Protein AF-A0AA39PTC1-F1 (afdb_monomer_lite)

Organism: NCBI:txid153913

Secondary structure (DSSP, 8-state):
-------------------------SHHHHHHHHHHHHHHHHHHSTTS-TT--HHHHHHHHHHHHHHTT----HHHHHHHHH-PPPPHHHHHHHHHHHHHHHHHHHHHHHHHHHHHHHHHHHHHHHHHHHHHHHHHHHHHHHHHHHHHHHHHHHTSGGGGS-HHHHHHHHHHHHHH-SSSHHHHHHHHHH-HHHHHHHHH-HHHH---------

Sequence (214 aa):
MKENGKESAHKATLDVTVATAHQTTPIKRFLNHCYLLPVQYLFISAMACPACNPDQNLDYYMGVAQTFDYLLPTSLETFILFNTPPSHDDCTLIKESLLSLTPKFVQLRNIIAEQDEAIAALSLVLDHYKDSHEEMLYEQSRVDDLIGCHRRALSSPIHRVPVDIMQEIFLLVSFNAVDITDFAWIATHTCTEWRDIAKQMPILWSKIHINMDI

pLDDT: mean 71.26, std 24.06, range [27.56, 98.62]

Radius of gyration: 46.53 Å; chains: 1; bounding box: 102×67×104 Å

Foldseek 3Di:
DDDDDDDDDDDDDDDDDDDDDDDDDPPVVVVCCVVVVVPVVVVPVPPDDPPDPVVVVVVVVVVVCVVVVPPDPPLCVCCVPVVPDRDPVRVVVVVVVVVVVVVVVVVVVVVVVVVVVVVVVVVVVVVVVVVVVVVVVVVVVVVVVVVVVVVVVCVDCVVVDDLVNLLVVLVVCCVPPPDNLCSLVVQCPPDPSSVVSSVVDVVSVPDDDDPPPD

Structure (mmCIF, N/CA/C/O backbone):
data_AF-A0AA39PTC1-F1
#
_entry.id   AF-A0AA39PTC1-F1
#
loop_
_atom_site.group_PDB
_atom_site.id
_atom_site.type_symbol
_atom_site.label_atom_id
_atom_site.label_alt_id
_atom_site.label_comp_id
_atom_site.label_asym_id
_atom_site.label_entity_id
_atom_site.label_seq_id
_atom_site.pdbx_PDB_ins_code
_atom_site.Cartn_x
_atom_site.Cartn_y
_atom_site.Cartn_z
_atom_site.occupancy
_atom_site.B_iso_or_equiv
_atom_site.auth_seq_id
_atom_site.auth_comp_id
_atom_site.auth_asym_id
_atom_site.auth_atom_id
_atom_site.pdbx_PDB_model_num
ATOM 1 N N . MET A 1 1 ? 29.344 -30.905 27.087 1.00 39.19 1 MET A N 1
ATOM 2 C CA . MET A 1 1 ? 29.933 -30.087 28.174 1.00 39.19 1 MET A CA 1
ATOM 3 C C . MET A 1 1 ? 28.827 -29.143 28.619 1.00 39.19 1 MET A C 1
ATOM 5 O O . MET A 1 1 ? 28.302 -28.455 27.761 1.00 39.19 1 MET A O 1
ATOM 9 N N . LYS A 1 2 ? 28.201 -29.355 29.787 1.00 35.69 2 LYS A N 1
ATOM 10 C CA . LYS A 1 2 ? 28.651 -28.885 31.122 1.00 35.69 2 LYS A CA 1
ATOM 11 C C . LYS A 1 2 ? 28.966 -27.382 31.098 1.00 35.69 2 LYS A C 1
ATOM 13 O O . LYS A 1 2 ? 29.736 -26.980 30.242 1.00 35.69 2 LYS A O 1
ATOM 18 N N . GLU A 1 3 ? 28.516 -26.516 31.994 1.00 34.31 3 GLU A N 1
ATOM 19 C CA . GLU A 1 3 ? 27.707 -26.587 33.215 1.00 34.31 3 GLU A CA 1
ATOM 20 C C . GLU A 1 3 ? 27.501 -25.120 33.660 1.00 34.31 3 GLU A C 1
ATOM 22 O O . GLU A 1 3 ? 28.432 -24.330 33.559 1.00 34.31 3 GLU A O 1
ATOM 27 N N . ASN A 1 4 ? 26.308 -24.808 34.170 1.00 32.00 4 ASN A N 1
ATOM 28 C CA . ASN A 1 4 ? 26.027 -24.114 35.438 1.00 32.00 4 ASN A CA 1
ATOM 29 C C . ASN A 1 4 ? 26.686 -22.771 35.835 1.00 32.00 4 ASN A C 1
ATOM 31 O O . ASN A 1 4 ? 27.899 -22.625 35.925 1.00 32.00 4 ASN A O 1
ATOM 35 N N . GLY A 1 5 ? 25.822 -21.885 36.346 1.00 31.59 5 GLY A N 1
ATOM 36 C CA . GLY A 1 5 ? 26.123 -20.803 37.296 1.00 31.59 5 GLY A CA 1
ATOM 37 C C . GLY A 1 5 ? 24.901 -19.884 37.430 1.00 31.59 5 GLY A C 1
ATOM 38 O O . GLY A 1 5 ? 24.618 -19.157 36.492 1.00 31.59 5 GLY A O 1
ATOM 39 N N . LYS A 1 6 ? 24.023 -20.093 38.430 1.00 36.84 6 LYS A N 1
ATOM 40 C CA . LYS A 1 6 ? 23.987 -19.379 39.738 1.00 36.84 6 LYS A CA 1
ATOM 41 C C . LYS A 1 6 ? 23.489 -17.925 39.576 1.00 36.84 6 LYS A C 1
ATOM 43 O O . LYS A 1 6 ? 23.973 -17.234 38.703 1.00 36.84 6 LYS A O 1
ATOM 48 N N . GLU A 1 7 ? 22.572 -17.345 40.351 1.00 32.09 7 GLU A N 1
ATOM 49 C CA . GLU A 1 7 ? 22.055 -17.580 41.706 1.00 32.09 7 GLU A CA 1
ATOM 50 C C . GLU A 1 7 ? 21.085 -16.411 42.035 1.00 32.09 7 GLU A C 1
ATOM 52 O O . GLU A 1 7 ? 21.075 -15.410 41.323 1.00 32.09 7 GLU A O 1
ATOM 57 N N . SER A 1 8 ? 20.338 -16.525 43.142 1.00 35.53 8 SER A N 1
ATOM 58 C CA . SER A 1 8 ? 19.524 -15.489 43.820 1.00 35.53 8 SER A CA 1
ATOM 59 C C . SER A 1 8 ? 18.028 -15.459 43.446 1.00 35.53 8 SER A C 1
ATOM 61 O O . SER A 1 8 ? 17.638 -14.987 42.388 1.00 35.53 8 SER A O 1
ATOM 63 N N . ALA A 1 9 ? 17.128 -16.130 44.174 1.00 34.09 9 ALA A N 1
ATOM 64 C CA . ALA A 1 9 ? 16.666 -15.876 45.549 1.00 34.09 9 ALA A CA 1
ATOM 65 C C . ALA A 1 9 ? 15.855 -14.574 45.706 1.00 34.09 9 ALA A C 1
ATOM 67 O O . ALA A 1 9 ? 16.406 -13.525 45.995 1.00 34.09 9 ALA A O 1
ATOM 68 N N . HIS A 1 10 ? 14.524 -14.680 45.628 1.00 33.91 10 HIS A N 1
ATOM 69 C CA . HIS A 1 10 ? 13.627 -14.002 46.569 1.00 33.91 10 HIS A CA 1
ATOM 70 C C . HIS A 1 10 ? 12.287 -14.741 46.643 1.00 33.91 10 HIS A C 1
ATOM 72 O O . HIS A 1 10 ? 11.424 -14.650 45.776 1.00 33.91 10 HIS A O 1
ATOM 78 N N . LYS A 1 11 ? 12.153 -15.523 47.713 1.00 34.41 11 LYS A N 1
ATOM 79 C CA . LYS A 1 11 ? 10.930 -16.185 48.155 1.00 34.41 11 LYS A CA 1
ATOM 80 C C . LYS A 1 11 ? 10.209 -15.204 49.080 1.00 34.41 11 LYS A C 1
ATOM 82 O O . LYS A 1 11 ? 10.655 -14.998 50.204 1.00 34.41 11 LYS A O 1
ATOM 87 N N . ALA A 1 12 ? 9.144 -14.572 48.599 1.00 34.00 12 ALA A N 1
ATOM 88 C CA . ALA A 1 12 ? 8.248 -13.784 49.437 1.00 34.00 12 ALA A CA 1
ATOM 89 C C . ALA A 1 12 ? 7.168 -14.715 50.003 1.00 34.00 12 ALA A C 1
ATOM 91 O O . ALA A 1 12 ? 6.184 -15.037 49.342 1.00 34.00 12 ALA A O 1
ATOM 92 N N 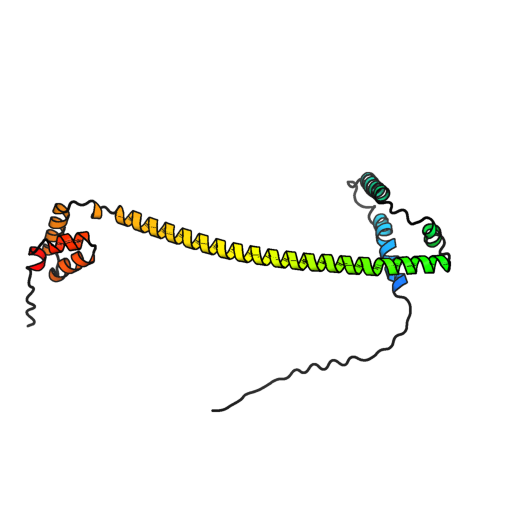. THR A 1 13 ? 7.408 -15.192 51.221 1.00 31.72 13 THR A N 1
ATOM 93 C CA . THR A 1 13 ? 6.386 -15.762 52.099 1.00 31.72 13 THR A CA 1
ATOM 94 C C . THR A 1 13 ? 5.606 -14.589 52.687 1.00 31.72 13 THR A C 1
ATOM 96 O O . THR A 1 13 ? 6.191 -13.768 53.389 1.00 31.72 13 THR A O 1
ATOM 99 N N . LEU A 1 14 ? 4.316 -14.480 52.377 1.00 30.52 14 LEU A N 1
ATOM 100 C CA . LEU A 1 14 ? 3.411 -13.528 53.018 1.00 30.52 14 LEU A CA 1
ATOM 101 C C . LEU A 1 14 ? 2.471 -14.321 53.925 1.00 30.52 14 LEU A C 1
ATOM 103 O O . LE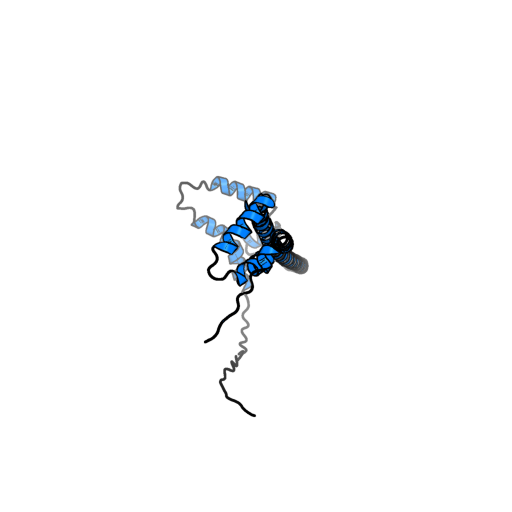U A 1 14 ? 1.551 -14.994 53.463 1.00 30.52 14 LEU A O 1
ATOM 107 N N . ASP A 1 15 ? 2.784 -14.262 55.218 1.00 27.56 15 ASP A N 1
ATOM 108 C CA . ASP A 1 15 ? 1.925 -14.680 56.318 1.00 27.56 15 ASP A CA 1
ATOM 109 C C . ASP A 1 15 ? 0.606 -13.898 56.263 1.00 27.56 15 ASP A C 1
ATOM 111 O O . ASP A 1 15 ? 0.586 -12.670 56.367 1.00 27.56 15 ASP A O 1
ATOM 115 N N . VAL A 1 16 ? -0.510 -14.613 56.112 1.00 30.16 16 VAL A N 1
ATOM 116 C CA . VAL A 1 16 ? -1.851 -14.059 56.320 1.00 30.16 16 VAL A CA 1
ATOM 117 C C . VAL A 1 16 ? -2.270 -14.410 57.739 1.00 30.16 16 VAL A C 1
ATOM 119 O O . VAL A 1 16 ? -2.800 -15.484 58.022 1.00 30.16 16 VAL A O 1
ATOM 122 N N . THR A 1 17 ? -1.985 -13.485 58.648 1.00 30.52 17 THR A N 1
ATOM 123 C CA . THR A 1 17 ? -2.440 -13.520 60.034 1.00 30.52 17 THR A CA 1
ATOM 124 C C . THR A 1 17 ? -3.958 -13.358 60.073 1.00 30.52 17 THR A C 1
ATOM 126 O O . THR A 1 17 ? -4.512 -12.344 59.650 1.00 30.52 17 THR A O 1
ATOM 129 N N . VAL A 1 18 ? -4.631 -14.371 60.610 1.00 33.12 18 VAL A N 1
ATOM 130 C CA . VAL A 1 18 ? -6.049 -14.348 60.969 1.00 33.12 18 VAL A CA 1
ATOM 131 C C . VAL A 1 18 ? -6.242 -13.356 62.119 1.00 33.12 18 VAL A C 1
ATOM 133 O O . VAL A 1 18 ? -5.797 -13.606 63.235 1.00 33.12 18 VAL A O 1
ATOM 136 N N . ALA A 1 19 ? -6.924 -12.242 61.855 1.00 28.95 19 ALA A N 1
ATOM 137 C CA . ALA A 1 19 ? -7.449 -11.350 62.883 1.00 28.95 19 ALA A CA 1
ATOM 138 C C . ALA A 1 19 ? -8.978 -11.314 62.777 1.00 28.95 19 ALA A C 1
ATOM 140 O O . ALA A 1 19 ? -9.572 -10.618 61.956 1.00 28.95 19 ALA A O 1
ATOM 141 N N . THR A 1 20 ? -9.614 -12.113 63.627 1.00 35.47 20 THR A N 1
ATOM 142 C CA . THR A 1 20 ? -11.030 -12.026 63.974 1.00 35.47 20 THR A CA 1
ATOM 143 C C . THR A 1 20 ? -11.343 -10.654 64.572 1.00 35.47 20 THR A C 1
ATOM 145 O O . THR A 1 20 ? -10.908 -10.353 65.681 1.00 35.47 20 THR A O 1
ATOM 148 N N . ALA A 1 21 ? -12.148 -9.853 63.874 1.00 28.98 21 ALA A N 1
ATOM 149 C CA . ALA A 1 21 ? -12.824 -8.689 64.437 1.00 28.98 21 ALA A CA 1
ATOM 150 C C . ALA A 1 21 ? -14.306 -8.724 64.041 1.00 28.98 21 ALA A C 1
ATOM 152 O O . ALA A 1 21 ? -14.724 -8.225 62.998 1.00 28.98 21 ALA A O 1
ATOM 153 N N . HIS A 1 22 ? -15.113 -9.337 64.907 1.00 35.75 22 HIS A N 1
ATOM 154 C CA . HIS A 1 22 ? -16.533 -9.036 64.994 1.00 35.75 22 HIS A CA 1
ATOM 155 C C . HIS A 1 22 ? -16.675 -7.591 65.481 1.00 35.75 22 HIS A C 1
ATOM 157 O O . HIS A 1 22 ? -16.501 -7.317 66.665 1.00 35.75 22 HIS A O 1
ATOM 163 N N . GLN A 1 23 ? -17.034 -6.672 64.587 1.00 34.81 23 GLN A N 1
ATOM 164 C CA . GLN A 1 23 ? -17.762 -5.472 64.984 1.00 34.81 23 GLN A CA 1
ATOM 165 C C . GLN A 1 23 ? -18.677 -5.011 63.852 1.00 34.81 23 GLN A C 1
ATOM 167 O O . GLN A 1 23 ? -18.279 -4.603 62.767 1.00 34.81 23 GLN A O 1
ATOM 172 N N . THR A 1 24 ? -19.958 -5.179 64.138 1.00 39.91 24 THR A N 1
ATOM 173 C CA . THR A 1 24 ? -21.124 -4.750 63.386 1.00 39.91 24 THR A CA 1
ATOM 174 C C . THR A 1 24 ? -21.068 -3.270 62.990 1.00 39.91 24 THR A C 1
ATOM 176 O O . THR A 1 24 ? -20.658 -2.424 63.777 1.00 39.91 24 THR A O 1
ATOM 179 N N . THR A 1 25 ? -21.625 -2.983 61.806 1.00 47.19 25 THR A N 1
ATOM 180 C CA . THR A 1 25 ? -22.007 -1.683 61.203 1.00 47.19 25 THR A CA 1
ATOM 181 C C . THR A 1 25 ? -20.965 -0.846 60.430 1.00 47.19 25 THR A C 1
ATOM 183 O O . THR A 1 25 ? -20.513 0.185 60.917 1.00 47.19 25 THR A O 1
ATOM 186 N N . PRO A 1 26 ? -20.752 -1.149 59.129 1.00 32.97 26 PRO A N 1
ATOM 187 C CA . PRO A 1 26 ? -20.247 -0.183 58.139 1.00 32.97 26 PRO A CA 1
ATOM 188 C C . PRO A 1 26 ? -21.363 0.473 57.295 1.00 32.97 26 PRO A C 1
ATOM 190 O O . PRO A 1 26 ? -21.172 1.544 56.723 1.00 32.97 26 PRO A O 1
ATOM 193 N N . ILE A 1 27 ? -22.560 -0.125 57.239 1.00 33.94 27 ILE A N 1
ATOM 194 C CA . ILE A 1 27 ? -23.623 0.280 56.297 1.00 33.94 27 ILE A CA 1
ATOM 195 C C . ILE A 1 27 ? -24.277 1.621 56.684 1.00 33.94 27 ILE A C 1
ATOM 197 O O . ILE A 1 27 ? -24.651 2.401 55.810 1.00 33.94 27 ILE A O 1
ATOM 201 N N . LYS A 1 28 ? -24.330 1.959 57.983 1.00 38.53 28 LYS A N 1
ATOM 202 C CA . LYS A 1 28 ? -24.894 3.239 58.452 1.00 38.53 28 LYS A CA 1
ATOM 203 C C . LYS A 1 28 ? -24.050 4.459 58.068 1.00 38.53 28 LYS A C 1
ATOM 205 O O . LYS A 1 28 ? -24.602 5.545 57.963 1.00 38.53 28 LYS A O 1
ATOM 210 N N . ARG A 1 29 ? -22.738 4.303 57.840 1.00 35.97 29 ARG A N 1
ATOM 211 C CA . ARG A 1 29 ? -21.863 5.419 57.433 1.00 35.97 29 ARG A CA 1
ATOM 212 C C . ARG A 1 29 ? -21.873 5.649 55.924 1.00 35.97 29 ARG A C 1
ATOM 214 O O . ARG A 1 29 ? -21.816 6.796 55.507 1.00 35.97 29 ARG A O 1
ATOM 221 N N . PHE A 1 30 ? -22.005 4.590 55.124 1.00 34.19 30 PHE A N 1
ATOM 222 C CA . PHE A 1 30 ? -22.015 4.699 53.662 1.00 34.19 30 PHE A CA 1
ATOM 223 C C . PHE A 1 30 ? -23.337 5.255 53.115 1.00 34.19 30 PHE A C 1
ATOM 225 O O . PHE A 1 30 ? -23.316 6.127 52.253 1.00 34.19 30 PHE A O 1
ATOM 232 N N . LEU A 1 31 ? -24.484 4.837 53.664 1.00 36.16 31 LEU A N 1
ATOM 233 C CA . LEU A 1 31 ? -25.782 5.356 53.214 1.00 36.16 31 LEU A CA 1
ATOM 234 C C . LEU A 1 31 ? -26.016 6.808 53.660 1.00 36.16 31 LEU A C 1
ATOM 236 O O . LEU A 1 31 ? -26.505 7.606 52.869 1.00 36.16 31 LEU A O 1
ATOM 240 N N . ASN A 1 32 ? -25.577 7.205 54.860 1.00 37.28 32 ASN A N 1
ATOM 241 C CA . ASN A 1 32 ? -25.673 8.614 55.265 1.00 37.28 32 ASN A CA 1
ATOM 242 C C . ASN A 1 32 ? -24.724 9.517 54.455 1.00 37.28 32 ASN A C 1
ATOM 244 O O . ASN A 1 32 ? -25.065 10.662 54.182 1.00 37.28 32 ASN A O 1
ATOM 248 N N . HIS A 1 33 ? -23.567 9.009 54.009 1.00 36.56 33 HIS A N 1
ATOM 249 C CA . HIS A 1 33 ? -22.678 9.781 53.138 1.00 36.56 33 HIS A CA 1
ATOM 250 C C . HIS A 1 33 ? -23.204 9.908 51.704 1.00 36.56 33 HIS A C 1
ATOM 252 O O . HIS A 1 33 ? -23.121 10.992 51.141 1.00 36.56 33 HIS A O 1
ATOM 258 N N . CYS A 1 34 ? -23.778 8.860 51.112 1.00 36.56 34 CYS A N 1
ATOM 259 C CA . CYS A 1 34 ? -24.251 8.927 49.725 1.00 36.56 34 CYS A CA 1
ATOM 260 C C . CYS A 1 34 ? -25.562 9.717 49.546 1.00 36.56 34 CYS A C 1
ATOM 262 O O . CYS A 1 34 ? -25.755 10.288 48.477 1.00 36.56 34 CYS A O 1
ATOM 264 N N . TYR A 1 35 ? -26.426 9.803 50.567 1.00 38.25 35 TYR A N 1
ATOM 265 C CA . TYR A 1 35 ? -27.711 10.516 50.465 1.00 38.25 35 TYR A CA 1
ATOM 266 C C . TYR A 1 35 ? -27.704 11.949 51.033 1.00 38.25 35 TYR A C 1
ATOM 268 O O . TYR A 1 35 ? -28.523 12.757 50.603 1.00 38.25 35 TYR A O 1
ATOM 276 N N . LEU A 1 36 ? -26.776 12.314 51.932 1.00 38.47 36 LEU A N 1
ATOM 277 C CA . LEU A 1 36 ? -26.677 13.695 52.451 1.00 38.47 36 LEU A CA 1
ATOM 278 C C . LEU A 1 36 ? -25.601 14.550 51.771 1.00 38.47 36 LEU A C 1
ATOM 280 O O . LEU A 1 36 ? -25.681 15.777 51.830 1.00 38.47 36 LEU A O 1
ATOM 284 N N . LEU A 1 37 ? -24.615 13.954 51.091 1.00 36.00 37 LEU A N 1
ATOM 285 C CA . LEU A 1 37 ? -23.565 14.743 50.440 1.00 36.00 37 LEU A CA 1
ATOM 286 C C . LEU A 1 37 ? -24.012 15.557 49.215 1.00 36.00 37 LEU A C 1
ATOM 288 O O . LEU A 1 37 ? -23.462 16.645 49.066 1.00 36.00 37 LEU A O 1
ATOM 292 N N . PRO A 1 38 ? -24.992 15.163 48.372 1.00 41.34 38 PRO A N 1
ATOM 293 C CA . PRO A 1 38 ? -25.384 16.033 47.264 1.00 41.34 38 PRO A CA 1
ATOM 294 C C . PRO A 1 38 ? -26.138 17.272 47.761 1.00 41.34 38 PRO A C 1
ATOM 296 O O . PRO A 1 38 ? -25.972 18.358 47.219 1.00 41.34 38 PRO A O 1
ATOM 299 N N . VAL A 1 39 ? -26.933 17.130 48.827 1.00 40.41 39 VAL A N 1
ATOM 300 C CA . VAL A 1 39 ? -27.867 18.179 49.263 1.00 40.41 39 VAL A CA 1
ATOM 301 C C . VAL A 1 39 ? -27.197 19.194 50.193 1.00 40.41 39 VAL A C 1
ATOM 303 O O . VAL A 1 39 ? -27.488 20.385 50.111 1.00 40.41 39 VAL A O 1
ATOM 306 N N . GLN A 1 40 ? -26.238 18.775 51.029 1.00 38.53 40 GLN A N 1
ATOM 307 C CA . GLN A 1 40 ? -25.516 19.709 51.904 1.00 38.53 40 GLN A CA 1
ATOM 308 C C . GLN A 1 40 ? -24.334 20.416 51.223 1.00 38.53 40 GLN A C 1
ATOM 310 O O . GLN A 1 40 ? -24.042 21.557 51.581 1.00 38.53 40 GLN A O 1
ATOM 315 N N . TYR A 1 41 ? -23.695 19.823 50.204 1.00 36.75 41 TYR A N 1
ATOM 316 C CA . TYR A 1 41 ? -22.638 20.520 49.449 1.00 36.75 41 TYR A CA 1
ATOM 317 C C . TYR A 1 41 ? -23.173 21.582 48.481 1.00 36.75 41 TYR A C 1
ATOM 319 O O . TYR A 1 41 ? -22.468 22.554 48.205 1.00 36.75 41 TYR A O 1
ATOM 327 N N . LEU A 1 42 ? -24.427 21.464 48.032 1.00 37.47 42 LEU A N 1
ATOM 328 C CA . LEU A 1 42 ? -25.098 22.515 47.260 1.00 37.47 42 LEU A CA 1
ATOM 329 C C . LEU A 1 42 ? -25.364 23.784 48.091 1.00 37.47 42 LEU A C 1
ATOM 331 O O . LEU A 1 42 ? -25.379 24.878 47.535 1.00 37.47 42 LEU A O 1
ATOM 335 N N . PHE A 1 43 ? -25.485 23.669 49.418 1.00 36.00 43 PHE A N 1
ATOM 336 C CA . PHE A 1 43 ? -25.709 24.824 50.296 1.00 36.00 43 PHE A CA 1
ATOM 337 C C . PHE A 1 43 ? -24.430 25.571 50.702 1.00 36.00 43 PHE A C 1
ATOM 339 O O . PHE A 1 43 ? -24.499 26.757 51.015 1.00 36.00 43 PHE A O 1
ATOM 346 N N . ILE A 1 44 ? -23.257 24.926 50.687 1.00 37.09 44 ILE A N 1
ATOM 347 C CA . ILE A 1 44 ? -22.012 25.553 51.177 1.00 37.09 44 ILE A CA 1
ATOM 348 C C . ILE A 1 44 ? -21.261 26.315 50.069 1.00 37.09 44 ILE A C 1
ATOM 350 O O . ILE A 1 44 ? -20.525 27.252 50.366 1.00 37.09 44 ILE A O 1
ATOM 354 N N . SER A 1 45 ? -21.484 26.006 48.787 1.00 36.06 45 SER A N 1
ATOM 355 C CA . SER A 1 45 ? -20.769 26.681 47.688 1.00 36.06 45 SER A CA 1
ATOM 356 C C . SER A 1 45 ? -21.492 27.906 47.099 1.00 36.06 45 SER A C 1
ATOM 358 O O . SER A 1 45 ? -21.008 28.501 46.137 1.00 36.06 45 SER A O 1
ATOM 360 N N . ALA A 1 46 ? -22.624 28.317 47.679 1.00 42.59 46 ALA A N 1
ATOM 361 C CA . ALA A 1 46 ? -23.493 29.373 47.151 1.00 42.59 46 ALA A CA 1
ATOM 362 C C . ALA A 1 46 ? -23.066 30.820 47.498 1.00 42.59 46 ALA A C 1
ATOM 364 O O . ALA A 1 46 ? -23.844 31.747 47.295 1.00 42.59 46 ALA A O 1
ATOM 365 N N . MET A 1 47 ? -21.849 31.055 48.007 1.00 41.81 47 MET A N 1
ATOM 366 C CA . MET A 1 47 ? -21.426 32.391 48.473 1.00 41.81 47 MET A CA 1
ATOM 367 C C . MET A 1 47 ? -20.357 33.118 47.640 1.00 41.81 47 MET A C 1
ATOM 369 O O . MET A 1 47 ? -19.862 34.145 48.097 1.00 41.81 47 MET A O 1
ATOM 373 N N . ALA A 1 48 ? -19.995 32.683 46.425 1.00 46.38 48 ALA A N 1
ATOM 374 C CA . ALA A 1 48 ? -18.934 33.392 45.684 1.00 46.38 48 ALA A CA 1
ATOM 375 C C . ALA A 1 48 ? -18.991 33.348 44.141 1.00 46.38 48 ALA A C 1
ATOM 377 O O . ALA A 1 48 ? -17.951 33.235 43.497 1.00 46.38 48 ALA A O 1
ATOM 378 N N . CYS A 1 49 ? -20.163 33.484 43.511 1.00 40.50 49 CYS A N 1
ATOM 379 C CA . CYS A 1 49 ? -20.226 33.775 42.069 1.00 40.50 49 CYS A CA 1
ATOM 380 C C . CYS A 1 49 ? -21.386 34.731 41.733 1.00 40.50 49 CYS A C 1
ATOM 382 O O . CYS A 1 49 ? -22.527 34.285 41.650 1.00 40.50 49 CYS A O 1
ATOM 384 N N . PRO A 1 50 ? -21.132 36.030 41.483 1.00 51.56 50 PRO A N 1
ATOM 385 C CA . PRO A 1 50 ? -22.182 36.989 41.121 1.00 51.56 50 PRO A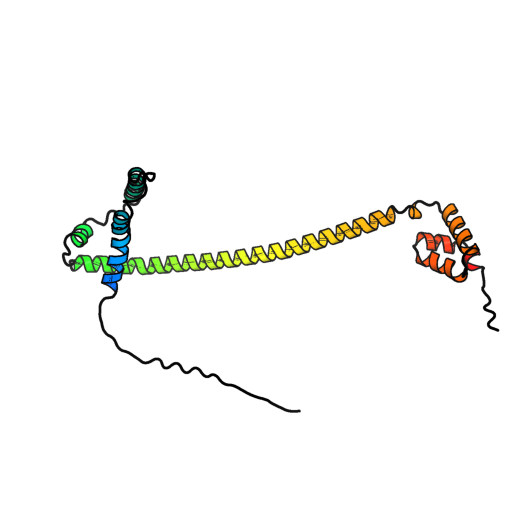 CA 1
ATOM 386 C C . PRO A 1 50 ? -22.719 36.836 39.681 1.00 51.56 50 PRO A C 1
ATOM 388 O O . PRO A 1 50 ? -23.632 37.558 39.299 1.00 51.56 50 PRO A O 1
ATOM 391 N N . ALA A 1 51 ? -22.173 35.912 38.879 1.00 54.06 51 ALA A N 1
ATOM 392 C CA . ALA A 1 51 ? -22.590 35.652 37.493 1.00 54.06 51 ALA A CA 1
ATOM 393 C C . ALA A 1 51 ? -23.412 34.359 37.319 1.00 54.06 51 ALA A C 1
ATOM 395 O O . ALA A 1 51 ? -23.897 34.067 36.229 1.00 54.06 51 ALA A O 1
ATOM 396 N N . CYS A 1 52 ? -23.555 33.570 38.381 1.00 52.47 52 CYS A N 1
ATOM 397 C CA . CYS A 1 52 ? -24.211 32.277 38.349 1.00 52.47 52 CYS A CA 1
ATOM 398 C C . CYS A 1 52 ? -25.636 32.460 38.893 1.00 52.47 52 CYS A C 1
ATOM 400 O O . CYS A 1 52 ? -25.784 32.558 40.103 1.00 52.47 52 CYS A O 1
ATOM 402 N N . ASN A 1 53 ? -26.665 32.561 38.041 1.00 52.56 53 ASN A N 1
ATOM 403 C CA . ASN A 1 53 ? -28.066 32.599 38.489 1.00 52.56 53 ASN A CA 1
ATOM 404 C C . ASN A 1 53 ? -28.492 31.180 38.929 1.00 52.56 53 ASN A C 1
ATOM 406 O O . ASN A 1 53 ? -28.669 30.318 38.064 1.00 52.56 53 ASN A O 1
ATOM 410 N N . PRO A 1 54 ? -28.608 30.894 40.238 1.00 53.88 54 PRO A N 1
ATOM 411 C CA . PRO A 1 54 ? -28.855 29.539 40.720 1.00 53.88 54 PRO A CA 1
ATOM 412 C C . PRO A 1 54 ? -30.315 29.102 40.523 1.00 53.88 54 PRO A C 1
ATOM 414 O O . PRO A 1 54 ? -30.569 27.904 40.406 1.00 53.88 54 PRO A O 1
ATOM 417 N N . ASP A 1 55 ? -31.253 30.049 40.410 1.00 55.56 55 ASP A N 1
ATOM 418 C CA . ASP A 1 55 ? -32.695 29.766 40.354 1.00 55.56 55 ASP A CA 1
ATOM 419 C C . ASP A 1 55 ? -33.083 29.031 39.064 1.00 55.56 55 ASP A C 1
ATOM 421 O O . ASP A 1 55 ? -33.840 28.064 39.082 1.00 55.56 55 ASP A O 1
ATOM 425 N N . GLN A 1 56 ? -32.465 29.404 37.940 1.00 57.09 56 GLN A N 1
ATOM 426 C CA . GLN A 1 56 ? -32.756 28.805 36.634 1.00 57.09 56 GLN A CA 1
ATOM 427 C C . GLN A 1 56 ? -32.242 27.361 36.511 1.00 57.09 56 GLN A C 1
ATOM 429 O O . GLN A 1 56 ? -32.792 26.554 35.763 1.00 57.09 56 GLN A O 1
ATOM 434 N N . ASN A 1 57 ? -31.181 27.032 37.252 1.00 54.75 57 ASN A N 1
ATOM 435 C CA . ASN A 1 57 ? -30.617 25.686 37.292 1.00 54.75 57 ASN A CA 1
ATOM 436 C C . ASN A 1 57 ? -31.428 24.797 38.246 1.00 54.75 57 ASN A C 1
ATOM 438 O O . ASN A 1 57 ? -31.638 23.619 37.967 1.00 54.75 57 ASN A O 1
ATOM 442 N N . LEU A 1 58 ? -31.945 25.366 39.340 1.00 58.16 58 LEU A N 1
ATOM 443 C CA . LEU A 1 58 ? -32.787 24.647 40.292 1.00 58.16 58 LEU A CA 1
ATOM 444 C C . LEU A 1 58 ? -34.118 24.213 39.663 1.00 58.16 58 LEU A C 1
ATOM 446 O O . LEU A 1 58 ? -34.504 23.060 39.830 1.00 58.16 58 LEU A O 1
ATOM 450 N N . ASP A 1 59 ? -34.760 25.076 38.872 1.00 61.97 59 ASP A N 1
ATOM 451 C CA . ASP A 1 59 ? -35.987 24.732 38.137 1.00 61.97 59 ASP A CA 1
ATOM 452 C C . ASP A 1 59 ? -35.765 23.601 37.121 1.00 61.97 59 ASP A C 1
ATOM 454 O O . ASP A 1 59 ? -36.622 22.731 36.958 1.00 61.97 59 ASP A O 1
ATOM 458 N N . TYR A 1 60 ? -34.589 23.553 36.484 1.00 66.00 60 TYR A N 1
ATOM 459 C CA . TYR A 1 60 ? -34.207 22.455 35.593 1.00 66.00 60 TYR A CA 1
ATOM 460 C C . TYR A 1 60 ? -34.068 21.131 36.359 1.00 66.00 60 TYR A C 1
ATOM 462 O O . TYR A 1 60 ? -34.656 20.124 35.964 1.00 66.00 60 TYR A O 1
ATOM 470 N N . TYR A 1 61 ? -33.359 21.126 37.492 1.00 56.56 61 TYR A N 1
ATOM 471 C CA . TYR A 1 61 ? -33.229 19.922 38.319 1.00 56.56 61 TYR A CA 1
ATOM 472 C C . TYR A 1 61 ? -34.556 19.502 38.971 1.00 56.56 61 TYR A C 1
ATOM 474 O O . TYR A 1 61 ? -34.825 18.305 39.059 1.00 56.56 61 TYR A O 1
ATOM 482 N N . MET A 1 62 ? -35.419 20.446 39.366 1.00 60.47 62 MET A N 1
ATOM 483 C CA . MET A 1 62 ? -36.767 20.144 39.864 1.00 60.47 62 MET A CA 1
ATOM 484 C C . MET A 1 62 ? -37.675 19.585 38.766 1.00 60.47 62 MET A C 1
ATOM 486 O O . MET A 1 62 ? -38.419 18.638 39.017 1.00 60.47 62 MET A O 1
ATOM 490 N N . GLY A 1 63 ? -37.588 20.118 37.544 1.00 60.72 63 GLY A N 1
ATOM 491 C CA . GLY A 1 63 ? -38.319 19.608 36.387 1.00 60.72 63 GLY A CA 1
ATOM 492 C C . GLY A 1 63 ? -37.928 18.167 36.065 1.00 60.72 63 GLY A C 1
ATOM 493 O O . GLY A 1 63 ? -38.799 17.308 35.939 1.00 60.72 63 GLY A O 1
ATOM 494 N N . VAL A 1 64 ? -36.623 17.873 36.041 1.00 56.12 64 VAL A N 1
ATOM 495 C CA . VAL A 1 64 ? -36.095 16.509 35.867 1.00 56.12 64 VAL A CA 1
ATOM 496 C C . VAL A 1 64 ? -36.533 15.599 37.022 1.00 56.12 64 VAL A C 1
ATOM 498 O O . VAL A 1 64 ? -36.939 14.463 36.784 1.00 56.12 64 VAL A O 1
ATOM 501 N N . ALA A 1 65 ? -36.542 16.090 38.266 1.00 54.16 65 ALA A N 1
ATOM 502 C CA . ALA A 1 65 ? -37.006 15.308 39.411 1.00 54.16 65 ALA A CA 1
ATOM 503 C C . ALA A 1 65 ? -38.491 14.907 39.303 1.00 54.16 65 ALA A C 1
ATOM 505 O O . ALA A 1 65 ? -38.846 13.776 39.637 1.00 54.16 65 ALA A O 1
ATOM 506 N N . GLN A 1 66 ? -39.335 15.802 38.777 1.00 54.78 66 GLN A N 1
ATOM 507 C CA . GLN A 1 66 ? -40.749 15.536 38.489 1.00 54.78 66 GLN A CA 1
ATOM 508 C C . GLN A 1 66 ? -40.950 14.605 37.285 1.00 54.78 66 GLN A C 1
ATOM 510 O O . GLN A 1 66 ? -41.948 13.893 37.231 1.00 54.78 66 GLN A O 1
ATOM 515 N N . THR A 1 67 ? -40.020 14.585 36.321 1.00 55.25 67 THR A N 1
ATOM 516 C CA . THR A 1 67 ? -40.152 13.741 35.117 1.00 55.25 67 THR A CA 1
ATOM 517 C C . THR A 1 67 ? -39.833 12.270 35.388 1.00 55.25 67 THR A C 1
ATOM 519 O O . THR A 1 67 ? -40.366 11.391 34.717 1.00 55.25 67 THR A O 1
ATOM 522 N N . PHE A 1 68 ? -38.948 12.002 36.350 1.00 51.41 68 PHE A N 1
ATOM 523 C CA . PHE A 1 68 ? -38.440 10.660 36.654 1.00 51.41 68 PHE A CA 1
ATOM 524 C C . PHE A 1 68 ? -39.060 10.024 37.907 1.00 51.41 68 PHE A C 1
ATOM 526 O O . PHE A 1 68 ? -38.617 8.953 38.310 1.00 51.41 68 PHE A O 1
ATOM 533 N N . ASP A 1 69 ? -40.077 10.662 38.496 1.00 48.62 69 ASP A N 1
ATOM 534 C CA . ASP A 1 69 ? -40.828 10.164 39.655 1.00 48.62 69 ASP A CA 1
ATOM 535 C C . ASP A 1 69 ? -39.912 9.650 40.782 1.00 48.62 69 ASP A C 1
ATOM 537 O O . ASP A 1 69 ? -40.059 8.549 41.306 1.00 48.62 69 ASP A O 1
ATOM 541 N N . TYR A 1 70 ? -38.925 10.469 41.170 1.00 50.06 70 TYR A N 1
ATOM 542 C CA . TYR A 1 70 ? -38.086 10.197 42.346 1.00 50.06 70 TYR A CA 1
ATOM 543 C C . TYR A 1 70 ? -38.834 10.423 43.669 1.00 50.06 70 TYR A C 1
ATOM 545 O O . TYR A 1 70 ? -38.196 10.549 44.719 1.00 50.06 70 TYR A O 1
ATOM 553 N N . LEU A 1 71 ? -40.169 10.501 43.643 1.00 48.00 71 LEU A N 1
ATOM 554 C CA . LEU A 1 71 ? -40.962 10.491 44.858 1.00 48.00 71 LEU A CA 1
ATOM 555 C C . LEU A 1 71 ? -40.709 9.154 45.539 1.00 48.00 71 LEU A C 1
ATOM 557 O O . LEU A 1 71 ? -41.113 8.085 45.079 1.00 48.00 71 LEU A O 1
ATOM 561 N N . LEU A 1 72 ? -39.975 9.231 46.645 1.00 51.53 72 LEU A N 1
ATOM 562 C CA . LEU A 1 72 ? -39.845 8.119 47.558 1.00 51.53 72 LEU A CA 1
ATOM 563 C C . LEU A 1 72 ? -41.270 7.620 47.850 1.00 51.53 72 LEU A C 1
ATOM 565 O O . LEU A 1 72 ? -42.130 8.452 48.154 1.00 51.53 72 LEU A O 1
ATOM 569 N N . PRO A 1 73 ? -41.548 6.308 47.754 1.00 57.97 73 PRO A N 1
ATOM 570 C CA . PRO A 1 73 ? -42.844 5.770 48.136 1.00 57.97 73 PRO A CA 1
ATOM 571 C C . PRO A 1 73 ? -43.263 6.377 49.475 1.00 57.97 73 PRO A C 1
ATOM 573 O O . PRO A 1 73 ? -42.452 6.408 50.400 1.00 57.97 73 PRO A O 1
ATOM 576 N N . THR A 1 74 ? -44.494 6.880 49.588 1.00 58.12 74 THR A N 1
ATOM 577 C CA . THR A 1 74 ? -44.965 7.670 50.746 1.00 58.12 74 THR A CA 1
ATOM 578 C C . THR A 1 74 ? -44.786 6.932 52.087 1.00 58.12 74 THR A C 1
ATOM 580 O O . THR A 1 74 ? -44.732 7.541 53.151 1.00 58.12 74 THR A O 1
ATOM 583 N N . SER A 1 75 ? -44.620 5.605 52.047 1.00 58.28 75 SER A N 1
ATOM 584 C CA . SER A 1 75 ? -44.250 4.761 53.188 1.00 58.28 75 SER A CA 1
ATOM 585 C C . SER A 1 75 ? -42.850 5.043 53.763 1.00 58.28 75 SER A C 1
ATOM 587 O O . SER A 1 75 ? -42.647 4.891 54.965 1.00 58.28 75 SER A O 1
ATOM 589 N N . LEU A 1 76 ? -41.888 5.485 52.950 1.00 55.22 76 LEU A N 1
ATOM 590 C CA . LEU A 1 76 ? -40.498 5.730 53.349 1.00 55.22 76 LEU A CA 1
ATOM 591 C C . LEU A 1 76 ? -40.237 7.168 53.840 1.00 55.22 76 LEU A C 1
ATOM 593 O O . LEU A 1 76 ? -39.257 7.384 54.553 1.00 55.22 76 LEU A O 1
ATOM 597 N N . GLU A 1 77 ? -41.098 8.144 53.531 1.00 60.41 77 GLU A N 1
ATOM 598 C CA . GLU A 1 77 ? -40.956 9.530 54.026 1.00 60.41 77 GLU A CA 1
ATOM 599 C C . GLU A 1 77 ? -40.997 9.596 55.557 1.00 60.41 77 GLU A C 1
ATOM 601 O O . GLU A 1 77 ? -40.135 10.208 56.189 1.00 60.41 77 GLU A O 1
ATOM 606 N N . THR A 1 78 ? -41.950 8.892 56.171 1.00 57.97 78 THR A N 1
ATOM 607 C CA . THR A 1 78 ? -42.098 8.841 57.634 1.00 57.97 78 THR A CA 1
ATOM 608 C C . THR A 1 78 ? -40.869 8.219 58.309 1.00 57.97 78 THR A C 1
ATOM 610 O O . THR A 1 78 ? -40.454 8.660 59.380 1.00 57.97 78 THR A O 1
ATOM 613 N N . PHE A 1 79 ? -40.248 7.234 57.653 1.00 57.91 79 PHE A N 1
ATOM 614 C CA . PHE A 1 79 ? -39.041 6.555 58.125 1.00 57.91 79 PHE A CA 1
ATOM 615 C C . PHE A 1 79 ? -37.820 7.488 58.136 1.00 57.91 79 PHE A C 1
ATOM 617 O O . PHE A 1 79 ? -37.073 7.534 59.116 1.00 57.91 79 PHE A O 1
ATOM 624 N N . ILE A 1 80 ? -37.638 8.267 57.064 1.00 62.69 80 ILE A N 1
ATOM 625 C CA . ILE A 1 80 ? -36.503 9.187 56.910 1.00 62.69 80 ILE A CA 1
ATOM 626 C C . ILE A 1 80 ? -36.643 10.419 57.813 1.00 62.69 80 ILE A C 1
ATOM 628 O O . ILE A 1 80 ? -35.652 10.850 58.402 1.00 62.69 80 ILE A O 1
ATOM 632 N N . LEU A 1 81 ? -37.852 10.973 57.960 1.00 61.75 81 LEU A N 1
ATOM 633 C CA . LEU A 1 81 ? -38.074 12.196 58.742 1.00 61.75 81 LEU A CA 1
ATOM 634 C C . LEU A 1 81 ? -38.151 11.967 60.257 1.00 61.75 81 LEU A C 1
ATOM 636 O O . LEU A 1 81 ? -37.679 12.814 61.015 1.00 61.75 81 LEU A O 1
ATOM 640 N N . PHE A 1 82 ? -38.712 10.845 60.720 1.00 61.94 82 PHE A N 1
ATOM 641 C CA . PHE A 1 82 ? -38.976 10.637 62.151 1.00 61.94 82 PHE A CA 1
ATOM 642 C C . PHE A 1 82 ? -38.056 9.618 62.831 1.00 61.94 82 PHE A C 1
ATOM 644 O O . PHE A 1 82 ? -38.195 9.405 64.035 1.00 61.94 82 PHE A O 1
ATOM 651 N N . ASN A 1 83 ? -37.105 9.006 62.108 1.00 60.00 83 ASN A N 1
ATOM 652 C CA . ASN A 1 83 ? -36.243 7.932 62.634 1.00 60.00 83 ASN A CA 1
ATOM 653 C C . ASN A 1 83 ? -37.041 6.822 63.354 1.00 60.00 83 ASN A C 1
ATOM 655 O O . ASN A 1 83 ? -36.538 6.171 64.275 1.00 60.00 83 ASN A O 1
ATOM 659 N N . THR A 1 84 ? -38.300 6.610 62.969 1.00 66.75 84 THR A N 1
ATOM 660 C CA . THR A 1 84 ? -39.108 5.528 63.519 1.00 66.75 84 THR A CA 1
ATOM 661 C C . THR A 1 84 ? -38.508 4.202 63.057 1.00 66.75 84 THR A C 1
ATOM 663 O O . THR A 1 84 ? -38.180 4.064 61.880 1.00 66.75 84 THR A O 1
ATOM 666 N N . PRO A 1 85 ? -38.296 3.219 63.950 1.00 69.50 85 PRO A N 1
ATOM 667 C CA . PRO A 1 85 ? -37.801 1.916 63.529 1.00 69.50 85 PRO A CA 1
ATOM 668 C C . PRO A 1 85 ? -38.784 1.302 62.518 1.00 69.50 85 PRO A C 1
ATOM 670 O O . PRO A 1 85 ? -39.996 1.441 62.703 1.00 69.50 85 PRO A O 1
ATOM 673 N N . PRO A 1 86 ? -38.286 0.654 61.449 1.00 70.31 86 PRO A N 1
ATOM 674 C CA . PRO A 1 86 ? -39.153 0.168 60.388 1.00 70.31 86 PRO A CA 1
ATOM 675 C C . PRO A 1 86 ? -40.005 -0.966 60.946 1.00 70.31 86 PRO A C 1
ATOM 677 O O . PRO A 1 86 ? -39.535 -1.739 61.792 1.00 70.31 86 PRO A O 1
ATOM 680 N N . SER A 1 87 ? -41.252 -1.074 60.489 1.00 79.94 87 SER A N 1
ATOM 681 C CA . SER A 1 87 ? -42.087 -2.201 60.892 1.00 79.94 87 SER A CA 1
ATOM 682 C C . SER A 1 87 ? -41.494 -3.512 60.356 1.00 79.94 87 SER A C 1
ATOM 684 O O . SER A 1 87 ? -40.652 -3.526 59.448 1.00 79.94 87 SER A O 1
ATOM 686 N N . HIS A 1 88 ? -41.902 -4.642 60.936 1.00 83.69 88 HIS A N 1
ATOM 687 C CA . HIS A 1 88 ? -41.471 -5.952 60.449 1.00 83.69 88 HIS A CA 1
ATOM 688 C C . HIS A 1 88 ? -41.843 -6.146 58.970 1.00 83.69 88 HIS A C 1
ATOM 690 O O . HIS A 1 88 ? -41.019 -6.625 58.191 1.00 83.69 88 HIS A O 1
ATOM 696 N N . ASP A 1 89 ? -43.029 -5.681 58.580 1.00 82.75 89 ASP A N 1
ATOM 697 C CA . ASP A 1 89 ? -43.549 -5.785 57.219 1.00 82.75 89 ASP A CA 1
ATOM 698 C C . ASP A 1 89 ? -42.719 -4.939 56.239 1.00 82.75 89 ASP A C 1
ATOM 700 O O . ASP A 1 89 ? -42.303 -5.444 55.194 1.00 82.75 89 ASP A O 1
ATOM 704 N N . ASP A 1 90 ? -42.330 -3.714 56.619 1.00 78.94 90 ASP A N 1
ATOM 705 C CA . ASP A 1 90 ? -41.411 -2.884 55.820 1.00 78.94 90 ASP A CA 1
ATOM 706 C C . ASP A 1 90 ? -40.063 -3.589 55.604 1.00 78.94 90 ASP A C 1
ATOM 708 O O . ASP A 1 90 ? -39.516 -3.601 54.499 1.00 78.94 90 ASP A O 1
ATOM 712 N N . CYS A 1 91 ? -39.533 -4.238 56.648 1.00 81.38 91 CYS A N 1
ATOM 713 C CA . CYS A 1 91 ? -38.285 -4.994 56.550 1.00 81.38 91 CYS A CA 1
ATOM 714 C C . CYS A 1 91 ? -38.409 -6.189 55.593 1.00 81.38 91 CYS A C 1
ATOM 716 O O . CYS A 1 91 ? -37.451 -6.499 54.879 1.00 81.38 91 CYS A O 1
ATOM 718 N N . THR A 1 92 ? -39.564 -6.863 55.564 1.00 85.06 92 THR A N 1
ATOM 719 C CA . THR A 1 92 ? -39.812 -7.971 54.629 1.00 85.06 92 THR A CA 1
ATOM 720 C C . THR A 1 92 ? -39.913 -7.490 53.182 1.00 85.06 92 THR A C 1
ATOM 722 O O . THR A 1 92 ? -39.214 -8.033 52.328 1.00 85.06 92 THR A O 1
ATOM 725 N N . LEU A 1 93 ? -40.652 -6.406 52.917 1.00 85.38 93 LEU A N 1
ATOM 726 C CA . LEU A 1 93 ? -40.802 -5.816 51.581 1.00 85.38 93 LEU A CA 1
ATOM 727 C C . LEU A 1 93 ? -39.474 -5.312 51.008 1.00 85.38 93 LEU A C 1
ATOM 729 O O . LEU A 1 93 ? -39.163 -5.541 49.836 1.00 85.38 93 LEU A O 1
ATOM 733 N N . ILE A 1 94 ? -38.653 -4.659 51.836 1.00 82.88 94 ILE A N 1
ATOM 734 C CA . ILE A 1 94 ? -37.310 -4.216 51.439 1.00 82.88 94 ILE A CA 1
ATOM 735 C C . ILE A 1 94 ? -36.444 -5.425 51.085 1.00 82.88 94 ILE A C 1
ATOM 737 O O . ILE A 1 94 ? -35.735 -5.412 50.077 1.00 82.88 94 ILE A O 1
ATOM 741 N N . LYS A 1 95 ? -36.509 -6.489 51.891 1.00 87.44 95 LYS A N 1
ATOM 742 C CA . LYS A 1 95 ? -35.728 -7.704 51.656 1.00 87.44 95 LYS A CA 1
ATOM 743 C C . LYS A 1 95 ? -36.141 -8.391 50.356 1.00 87.44 95 LYS A C 1
ATOM 745 O O . LYS A 1 95 ? -35.265 -8.739 49.572 1.00 87.44 95 LYS A O 1
ATOM 750 N N . GLU A 1 96 ? -37.435 -8.541 50.094 1.00 89.31 96 GLU A N 1
ATOM 751 C CA . GLU A 1 96 ? -37.941 -9.103 48.835 1.00 89.31 96 GLU A CA 1
ATOM 752 C C . GLU A 1 96 ? -37.566 -8.239 47.627 1.00 89.31 96 GLU A C 1
ATOM 754 O O . GLU A 1 96 ? -37.092 -8.758 46.615 1.00 89.31 96 GLU A O 1
ATOM 759 N N . SER A 1 97 ? -37.669 -6.914 47.756 1.00 89.25 97 SER A N 1
ATOM 760 C CA . SER A 1 97 ? -37.268 -5.973 46.705 1.00 89.25 97 SER A CA 1
ATOM 761 C C . SER A 1 97 ? -35.777 -6.099 46.381 1.00 89.25 97 SER A C 1
ATOM 763 O O . SER A 1 97 ? -35.413 -6.247 45.213 1.00 89.25 97 SER A O 1
ATOM 765 N N . LEU A 1 98 ? -34.909 -6.132 47.397 1.00 87.56 98 LEU A N 1
ATOM 766 C CA . LEU A 1 98 ? -33.464 -6.336 47.232 1.00 87.56 98 LEU A CA 1
ATOM 767 C C . LEU A 1 98 ? -33.133 -7.707 46.627 1.00 87.56 98 LEU A C 1
ATOM 769 O O . LEU A 1 98 ? -32.272 -7.806 45.745 1.00 87.56 98 LEU A O 1
ATOM 773 N N . LEU A 1 99 ? -33.838 -8.760 47.052 1.00 89.88 99 LEU A N 1
ATOM 774 C CA . LEU A 1 99 ? -33.699 -10.097 46.473 1.00 89.88 99 LEU A CA 1
ATOM 775 C C . LEU A 1 99 ? -34.110 -10.113 44.995 1.00 89.88 99 LEU A C 1
ATOM 777 O O . LEU A 1 99 ? -33.443 -10.764 44.198 1.00 89.88 99 LEU A O 1
ATOM 781 N N . SER A 1 100 ? -35.134 -9.348 44.606 1.00 89.50 100 SER A N 1
ATOM 782 C CA . SER A 1 100 ? -35.571 -9.220 43.208 1.00 89.50 100 SER A CA 1
ATOM 783 C C . SER A 1 100 ? -34.636 -8.364 42.336 1.00 89.50 100 SER A C 1
ATOM 785 O O . SER A 1 100 ? -34.543 -8.574 41.126 1.00 89.50 100 SER A O 1
ATOM 787 N N . LEU A 1 101 ? -33.918 -7.407 42.935 1.00 92.31 101 LEU A N 1
ATOM 788 C CA . LEU A 1 101 ? -32.966 -6.514 42.259 1.00 92.31 101 LEU A CA 1
ATOM 789 C C . LEU A 1 101 ? -31.622 -7.189 41.987 1.00 92.31 101 LEU A C 1
ATOM 791 O O . LEU A 1 101 ? -30.998 -6.939 40.958 1.00 92.31 101 LEU A O 1
ATOM 795 N N . THR A 1 102 ? -31.192 -8.071 42.886 1.00 92.12 102 THR A N 1
ATOM 796 C CA . THR A 1 102 ? -29.930 -8.812 42.764 1.00 92.12 102 THR A CA 1
ATOM 797 C C . THR A 1 102 ? -29.774 -9.533 41.409 1.00 92.12 102 THR A C 1
ATOM 799 O O . THR A 1 102 ? -28.754 -9.313 40.751 1.00 92.12 102 THR A O 1
ATOM 802 N N . PRO A 1 103 ? -30.744 -10.335 40.916 1.00 93.56 103 PRO A N 1
ATOM 803 C CA . PRO A 1 103 ? -30.622 -10.986 39.611 1.00 93.56 103 PRO A CA 1
ATOM 804 C C . PRO A 1 103 ? -30.619 -9.985 38.44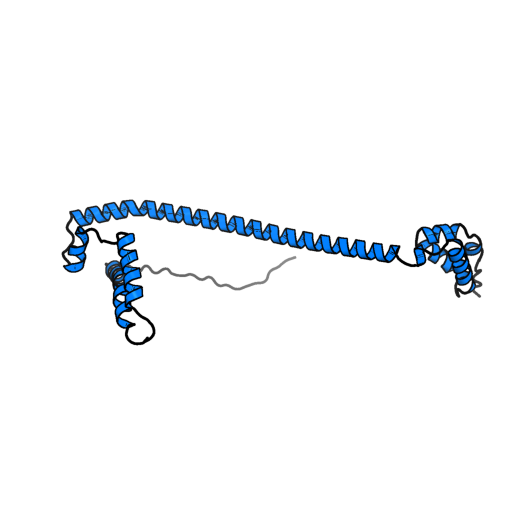7 1.00 93.56 103 PRO A C 1
ATOM 806 O O . PRO A 1 103 ? -29.874 -10.183 37.490 1.00 93.56 103 PRO A O 1
ATOM 809 N N . LYS A 1 104 ? -31.370 -8.877 38.543 1.00 93.88 104 LYS A N 1
ATOM 810 C CA . LYS A 1 104 ? -31.366 -7.811 37.523 1.00 93.88 104 LYS A CA 1
ATOM 811 C C . LYS A 1 104 ? -29.995 -7.136 37.425 1.00 93.88 104 LYS A C 1
ATOM 813 O O . LYS A 1 104 ? -29.505 -6.887 36.329 1.00 93.88 104 LYS A O 1
ATOM 818 N N . PHE A 1 105 ? -29.343 -6.894 38.561 1.00 95.00 105 PHE A N 1
ATOM 819 C CA . PHE A 1 105 ? -27.987 -6.346 38.599 1.00 95.00 105 PHE A CA 1
ATOM 820 C C . PHE A 1 105 ? -26.957 -7.304 37.986 1.00 95.00 105 PHE A C 1
ATOM 822 O O . PHE A 1 105 ? -26.081 -6.881 37.234 1.00 95.00 105 PHE A O 1
ATOM 829 N N . VAL A 1 106 ? -27.066 -8.606 38.273 1.00 94.62 106 VAL A N 1
ATOM 830 C CA . VAL A 1 106 ? -26.216 -9.625 37.637 1.00 94.62 106 VAL A CA 1
ATOM 831 C C . VAL A 1 106 ? -26.422 -9.627 36.122 1.00 94.62 106 VAL A C 1
ATOM 833 O O . VAL A 1 106 ? -25.440 -9.599 35.387 1.00 94.62 106 VAL A O 1
ATOM 836 N N . GLN A 1 107 ? -27.673 -9.588 35.658 1.00 96.19 107 GLN A N 1
ATOM 837 C CA . GLN A 1 107 ? -27.994 -9.544 34.233 1.00 96.19 107 GLN A CA 1
ATOM 838 C C . GLN A 1 107 ? -27.391 -8.314 33.540 1.00 96.19 107 GLN A C 1
ATOM 840 O O . GLN A 1 107 ? -26.763 -8.460 32.496 1.00 96.19 107 GLN A O 1
ATOM 845 N N . LEU A 1 108 ? -27.522 -7.122 34.130 1.00 97.31 108 LEU A N 1
ATOM 846 C CA . LEU A 1 108 ? -26.935 -5.897 33.576 1.00 97.31 108 LEU A CA 1
ATOM 847 C C . LEU A 1 108 ? -25.411 -5.979 33.473 1.00 97.31 108 LEU A C 1
ATOM 849 O O . LEU A 1 108 ? -24.852 -5.598 32.451 1.00 97.31 108 LEU A O 1
ATOM 853 N N . ARG A 1 109 ? -24.733 -6.515 34.496 1.00 97.19 109 ARG A N 1
ATOM 854 C CA . ARG A 1 109 ? -23.275 -6.703 34.438 1.00 97.19 109 ARG A CA 1
ATOM 855 C C . ARG A 1 109 ? -22.853 -7.644 33.317 1.00 97.19 109 ARG A C 1
ATOM 857 O O . ARG A 1 109 ? -21.852 -7.374 32.668 1.00 97.19 109 ARG A O 1
ATOM 864 N N . ASN A 1 110 ? -23.608 -8.715 33.088 1.00 97.12 110 ASN A N 1
ATOM 865 C CA . ASN A 1 110 ? -23.313 -9.643 32.001 1.00 97.12 110 ASN A CA 1
ATOM 866 C C . ASN A 1 110 ? -23.472 -8.967 30.634 1.00 97.12 110 ASN A C 1
ATOM 868 O O . ASN A 1 110 ? -22.602 -9.128 29.791 1.00 97.12 110 ASN A O 1
ATOM 872 N N . ILE A 1 111 ? -24.529 -8.167 30.444 1.00 97.88 111 ILE A N 1
ATOM 873 C CA . ILE A 1 111 ? -24.740 -7.403 29.202 1.00 97.88 111 ILE A CA 1
ATOM 874 C C . ILE A 1 111 ? -23.586 -6.424 28.963 1.00 97.88 111 ILE A C 1
ATOM 876 O O . ILE A 1 111 ? -23.095 -6.322 27.845 1.00 97.88 111 ILE A O 1
ATOM 880 N N . ILE A 1 112 ? -23.137 -5.715 30.003 1.00 97.38 112 ILE A N 1
ATOM 881 C CA . ILE A 1 112 ? -22.003 -4.787 29.889 1.00 97.38 112 ILE A CA 1
ATOM 882 C C . ILE A 1 112 ? -20.732 -5.546 29.498 1.00 97.38 112 ILE A C 1
ATOM 884 O O . ILE A 1 112 ? -20.058 -5.143 28.559 1.00 97.38 112 ILE A O 1
ATOM 888 N N . ALA A 1 113 ? -20.448 -6.674 30.155 1.00 97.62 113 ALA A N 1
ATOM 889 C CA . ALA A 1 113 ? -19.281 -7.490 29.831 1.00 97.62 113 ALA A CA 1
ATOM 890 C C . ALA A 1 113 ? -19.317 -8.014 28.382 1.00 97.62 113 ALA A C 1
ATOM 892 O O . ALA A 1 113 ? -18.300 -7.986 27.697 1.00 97.62 113 ALA A O 1
ATOM 893 N N . GLU A 1 114 ? -20.487 -8.442 27.902 1.00 97.94 114 GLU A N 1
ATOM 894 C CA . GLU A 1 114 ? -20.682 -8.876 26.514 1.00 97.94 114 GLU A CA 1
ATOM 895 C C . GLU A 1 114 ? -20.463 -7.723 25.521 1.00 97.94 114 GLU A C 1
ATOM 897 O O . GLU A 1 114 ? -19.841 -7.906 24.474 1.00 97.94 114 GLU A O 1
ATOM 902 N N . GLN A 1 115 ? -20.918 -6.512 25.855 1.00 98.25 115 GLN A N 1
ATOM 903 C CA . GLN A 1 115 ? -20.661 -5.333 25.029 1.00 98.25 115 GLN A CA 1
ATOM 904 C C . GLN A 1 115 ? -19.186 -4.935 25.018 1.00 98.25 115 GLN A C 1
ATOM 906 O O . GLN A 1 115 ? -18.666 -4.614 23.951 1.00 98.25 115 GLN A O 1
ATOM 911 N N . ASP A 1 116 ? -18.503 -4.990 26.159 1.00 98.38 116 ASP A N 1
ATOM 912 C CA . ASP A 1 116 ? -17.072 -4.694 26.245 1.00 98.38 116 ASP A CA 1
ATOM 913 C C . ASP A 1 116 ? -16.251 -5.674 25.390 1.00 98.38 116 ASP A C 1
ATOM 915 O O . ASP A 1 116 ? -15.337 -5.261 24.672 1.00 98.38 116 ASP A O 1
ATOM 919 N N . GLU A 1 117 ? -16.612 -6.961 25.397 1.00 98.44 117 GLU A N 1
ATOM 920 C CA . GLU A 1 117 ? -15.984 -7.974 24.542 1.00 98.44 117 GLU A CA 1
ATOM 921 C C . GLU A 1 117 ? -16.246 -7.705 23.052 1.00 98.44 117 GLU A C 1
ATOM 923 O O . GLU A 1 117 ? -15.317 -7.734 22.240 1.00 98.44 117 GLU A O 1
ATOM 928 N N . ALA A 1 118 ? -17.486 -7.370 22.683 1.00 98.25 118 ALA A N 1
ATOM 929 C CA . ALA A 1 118 ? -17.832 -7.027 21.306 1.00 98.25 118 ALA A CA 1
ATOM 930 C C . ALA A 1 118 ? -17.096 -5.767 20.812 1.00 98.25 118 ALA A C 1
ATOM 932 O O . ALA A 1 118 ? -16.630 -5.726 19.670 1.00 98.25 118 ALA A O 1
ATOM 933 N N . ILE A 1 119 ? -16.951 -4.751 21.666 1.00 98.50 119 ILE A N 1
ATOM 934 C CA . ILE A 1 119 ? -16.191 -3.534 21.360 1.00 98.50 119 ILE A CA 1
ATOM 935 C C . ILE A 1 119 ? -14.718 -3.880 21.143 1.00 98.50 119 ILE A C 1
ATOM 937 O O . ILE A 1 119 ? -14.146 -3.473 20.132 1.00 98.50 119 ILE A O 1
ATOM 941 N N . ALA A 1 120 ? -14.120 -4.672 22.036 1.00 98.44 120 ALA A N 1
ATOM 942 C CA . ALA A 1 120 ? -12.731 -5.100 21.899 1.00 98.44 120 ALA A CA 1
ATOM 943 C C . ALA A 1 120 ? -12.498 -5.879 20.592 1.00 98.44 120 ALA A C 1
ATOM 945 O O . ALA A 1 120 ? -11.514 -5.634 19.890 1.00 98.44 120 ALA A O 1
ATOM 946 N N . ALA A 1 121 ? -13.427 -6.766 20.223 1.00 98.44 121 ALA A N 1
ATOM 947 C CA . ALA A 1 121 ? -13.364 -7.511 18.970 1.00 98.44 121 ALA A CA 1
ATOM 948 C C . ALA A 1 121 ? -13.430 -6.590 17.737 1.00 98.44 121 ALA A C 1
ATOM 950 O O . ALA A 1 121 ? -12.650 -6.754 16.799 1.00 98.44 121 ALA A O 1
ATOM 951 N N . LEU A 1 122 ? -14.318 -5.591 17.734 1.00 98.56 122 LEU A N 1
ATOM 952 C CA . LEU A 1 122 ? -14.415 -4.624 16.635 1.00 98.56 122 LEU A CA 1
ATOM 953 C C . LEU A 1 122 ? -13.181 -3.723 16.534 1.00 98.56 122 LEU A C 1
ATOM 955 O O . LEU A 1 122 ? -12.720 -3.452 15.424 1.00 98.56 122 LEU A O 1
ATOM 959 N N . SER A 1 123 ? -12.626 -3.286 17.666 1.00 98.38 123 SER A N 1
ATOM 960 C CA . SER A 1 123 ? -11.371 -2.529 17.694 1.00 98.38 123 SER A CA 1
ATOM 961 C C . SER A 1 123 ? -10.235 -3.315 17.043 1.00 98.38 123 SER A C 1
ATOM 963 O O . SER A 1 123 ? -9.541 -2.772 16.188 1.00 98.38 123 SER A O 1
ATOM 965 N N . LEU A 1 124 ? -10.113 -4.610 17.355 1.00 98.50 124 LEU A N 1
ATOM 966 C CA . LEU A 1 124 ? -9.111 -5.479 16.740 1.00 98.50 124 LEU A CA 1
ATOM 967 C C . LEU A 1 124 ? -9.274 -5.571 15.213 1.00 98.50 124 LEU A C 1
ATOM 969 O O . LEU A 1 124 ? -8.292 -5.492 14.477 1.00 98.50 124 LEU A O 1
ATOM 973 N N . VAL A 1 125 ? -10.511 -5.712 14.722 1.00 98.50 125 VAL A N 1
ATOM 974 C CA . VAL A 1 125 ? -10.794 -5.760 13.275 1.00 98.50 125 VAL A CA 1
ATOM 975 C C . VAL A 1 125 ? -10.437 -4.440 12.592 1.00 98.50 125 VAL A C 1
ATOM 977 O O . VAL A 1 125 ? -9.873 -4.447 11.497 1.00 98.50 125 VAL A O 1
ATOM 980 N N . LEU A 1 126 ? -10.755 -3.309 13.225 1.00 98.62 126 LEU A N 1
ATOM 981 C CA . LEU A 1 126 ? -10.419 -1.990 12.695 1.00 98.62 126 LEU A CA 1
ATOM 982 C C . LEU A 1 126 ? -8.912 -1.788 12.586 1.00 98.62 126 LEU A C 1
ATOM 984 O O . LEU A 1 126 ? -8.456 -1.230 11.591 1.00 98.62 126 LEU A O 1
ATOM 988 N N . ASP A 1 127 ? -8.150 -2.240 13.576 1.00 98.56 127 ASP A N 1
ATOM 989 C CA . ASP A 1 127 ? -6.697 -2.101 13.552 1.00 98.56 127 ASP A CA 1
ATOM 990 C C . ASP A 1 127 ? -6.073 -2.985 12.467 1.00 98.56 127 ASP A C 1
ATOM 992 O O . ASP A 1 127 ? -5.320 -2.477 11.642 1.00 98.56 127 ASP A O 1
ATOM 996 N N . HIS A 1 128 ? -6.514 -4.239 12.325 1.00 98.25 128 HIS A N 1
ATOM 997 C CA . HIS A 1 128 ? -6.094 -5.082 11.199 1.00 98.25 128 HIS A CA 1
ATOM 998 C C . HIS A 1 128 ? -6.411 -4.443 9.835 1.00 98.25 128 HIS A C 1
ATOM 1000 O O . HIS A 1 128 ? -5.611 -4.497 8.901 1.00 98.25 128 HIS A O 1
ATOM 1006 N N . TYR A 1 129 ? -7.593 -3.836 9.693 1.00 98.44 129 TYR A N 1
ATOM 1007 C CA . TYR A 1 129 ? -7.964 -3.162 8.451 1.00 98.44 129 TYR A CA 1
ATOM 1008 C C . TYR A 1 129 ? -7.074 -1.947 8.164 1.00 98.44 129 TYR A C 1
ATOM 1010 O O . TYR A 1 129 ? -6.700 -1.729 7.013 1.00 98.44 129 TYR A O 1
ATOM 1018 N N . LYS A 1 130 ? -6.718 -1.161 9.188 1.00 98.38 130 LYS A N 1
ATOM 1019 C CA . LYS A 1 130 ? -5.793 -0.029 9.033 1.00 98.38 130 LYS A CA 1
ATOM 1020 C C . LYS A 1 130 ? -4.415 -0.494 8.580 1.00 98.38 130 LYS A C 1
ATOM 1022 O O . LYS A 1 130 ? -3.900 0.079 7.625 1.00 98.38 130 LYS A O 1
ATOM 1027 N N . ASP A 1 131 ? -3.875 -1.536 9.207 1.00 98.38 131 ASP A N 1
ATOM 1028 C CA . ASP A 1 131 ? -2.564 -2.087 8.853 1.00 98.38 131 ASP A CA 1
ATOM 1029 C C . ASP A 1 131 ? -2.554 -2.559 7.391 1.00 98.38 131 ASP A C 1
ATOM 1031 O O . ASP A 1 131 ? -1.686 -2.187 6.602 1.00 98.38 131 ASP A O 1
ATOM 1035 N N . SER A 1 132 ? -3.591 -3.302 6.988 1.00 98.19 132 SER A N 1
ATOM 1036 C CA . SER A 1 132 ? -3.753 -3.753 5.602 1.00 98.19 132 SER A CA 1
ATOM 1037 C C . SER A 1 132 ? -3.908 -2.589 4.616 1.00 98.19 132 SER A C 1
ATOM 1039 O O . SER A 1 132 ? -3.396 -2.638 3.496 1.00 98.19 132 SER A O 1
ATOM 1041 N N . HIS A 1 133 ? -4.604 -1.525 5.015 1.00 98.38 133 HIS A N 1
ATOM 1042 C CA . HIS A 1 133 ? -4.769 -0.338 4.187 1.00 98.38 133 HIS A CA 1
ATOM 1043 C C . HIS A 1 133 ? -3.449 0.420 4.001 1.00 98.38 133 HIS A C 1
ATOM 1045 O O . HIS A 1 133 ? -3.159 0.878 2.897 1.00 98.38 133 HIS A O 1
ATOM 1051 N N . GLU A 1 134 ? -2.637 0.537 5.052 1.00 98.50 134 GLU A N 1
ATOM 1052 C CA . GLU A 1 134 ? -1.311 1.152 4.969 1.00 98.50 134 GLU A CA 1
ATOM 1053 C C . GLU A 1 134 ? -0.381 0.363 4.034 1.00 98.50 134 GLU A C 1
ATOM 1055 O O . GLU A 1 134 ? 0.264 0.958 3.167 1.00 98.50 134 GLU A O 1
ATOM 1060 N N . GLU A 1 135 ? -0.388 -0.970 4.123 1.00 98.12 135 GLU A N 1
ATOM 1061 C CA . GLU A 1 135 ? 0.366 -1.839 3.210 1.00 98.12 135 GLU A CA 1
ATOM 1062 C C . GLU A 1 135 ? -0.066 -1.644 1.749 1.00 98.12 135 GLU A C 1
ATOM 1064 O O . GLU A 1 135 ? 0.767 -1.470 0.857 1.00 98.12 135 GLU A O 1
ATOM 1069 N N . MET A 1 136 ? -1.374 -1.603 1.493 1.00 98.56 136 MET A N 1
ATOM 1070 C CA . MET A 1 136 ? -1.901 -1.391 0.145 1.00 98.56 136 MET A CA 1
ATOM 1071 C C . MET A 1 136 ? -1.486 -0.031 -0.433 1.00 98.56 136 MET A C 1
ATOM 1073 O O . MET A 1 136 ? -1.134 0.054 -1.610 1.00 98.56 136 MET A O 1
ATOM 1077 N N . LEU A 1 137 ? -1.503 1.032 0.376 1.00 98.44 137 LEU A N 1
ATOM 1078 C CA . LEU A 1 137 ? -1.060 2.359 -0.057 1.00 98.44 137 LEU A CA 1
ATOM 1079 C C . LEU A 1 137 ? 0.437 2.389 -0.372 1.00 98.44 137 LEU A C 1
ATOM 1081 O O . LEU A 1 137 ? 0.847 3.005 -1.359 1.00 98.44 137 LEU A O 1
ATOM 1085 N N . TYR A 1 138 ? 1.249 1.712 0.440 1.00 98.38 138 TYR A N 1
ATOM 1086 C CA . TYR A 1 138 ? 2.675 1.565 0.173 1.00 98.38 138 TYR A CA 1
ATOM 1087 C C . TYR A 1 138 ? 2.915 0.878 -1.177 1.00 98.38 138 TYR A C 1
ATOM 1089 O O . TYR A 1 138 ? 3.682 1.367 -2.011 1.00 98.38 138 TYR A O 1
ATOM 1097 N N . GLU A 1 139 ? 2.202 -0.218 -1.428 1.00 98.31 139 GLU A N 1
ATOM 1098 C CA . GLU A 1 139 ? 2.283 -0.955 -2.686 1.00 98.31 139 GLU A CA 1
ATOM 1099 C C . GLU A 1 139 ? 1.820 -0.128 -3.888 1.00 98.31 139 GLU A C 1
ATOM 1101 O O . GLU A 1 139 ? 2.466 -0.139 -4.940 1.00 98.31 139 GLU A O 1
ATOM 1106 N N . GLN A 1 140 ? 0.757 0.660 -3.726 1.00 98.44 140 GLN A N 1
ATOM 1107 C CA . GLN A 1 140 ? 0.290 1.576 -4.761 1.00 98.44 140 GLN A CA 1
ATOM 1108 C C . GLN A 1 140 ? 1.356 2.622 -5.109 1.00 98.44 140 GLN A C 1
ATOM 1110 O O . GLN A 1 140 ? 1.684 2.790 -6.284 1.00 98.44 140 GLN A O 1
ATOM 1115 N N . SER A 1 141 ? 1.956 3.265 -4.102 1.00 98.25 141 SER A N 1
ATOM 1116 C CA . SER A 1 141 ? 3.038 4.234 -4.317 1.00 98.25 141 SER A CA 1
ATOM 1117 C C . SER A 1 141 ? 4.228 3.596 -5.033 1.00 98.25 141 SER A C 1
ATOM 1119 O O . SER A 1 141 ? 4.786 4.186 -5.957 1.00 98.25 141 SER A O 1
ATOM 1121 N N . ARG A 1 142 ? 4.598 2.367 -4.653 1.00 98.12 142 ARG A N 1
ATOM 1122 C CA . ARG A 1 142 ? 5.693 1.623 -5.287 1.00 98.12 142 ARG A CA 1
ATOM 1123 C C . ARG A 1 142 ? 5.426 1.373 -6.773 1.00 98.12 142 ARG A C 1
ATOM 1125 O O . ARG A 1 142 ? 6.331 1.522 -7.597 1.00 98.12 142 ARG A O 1
ATOM 1132 N N . VAL A 1 143 ? 4.200 0.987 -7.122 1.00 98.06 143 VAL A N 1
ATOM 1133 C CA . VAL A 1 143 ? 3.795 0.764 -8.517 1.00 98.06 143 VAL A CA 1
ATOM 1134 C C . VAL A 1 143 ? 3.794 2.075 -9.301 1.00 98.06 143 VAL A C 1
ATOM 1136 O O . VAL A 1 143 ? 4.325 2.111 -10.413 1.00 98.06 143 VAL A O 1
ATOM 1139 N N . ASP A 1 144 ? 3.271 3.155 -8.728 1.00 98.19 144 ASP A N 1
ATOM 1140 C CA . ASP A 1 144 ? 3.248 4.470 -9.374 1.00 98.19 144 ASP A CA 1
ATOM 1141 C C . ASP A 1 144 ? 4.664 5.000 -9.643 1.00 98.19 144 ASP A C 1
ATOM 1143 O O . ASP A 1 144 ? 4.954 5.476 -10.748 1.00 98.19 144 ASP A O 1
ATOM 1147 N N . ASP A 1 145 ? 5.582 4.835 -8.690 1.00 97.88 145 ASP A N 1
ATOM 1148 C CA . ASP A 1 145 ? 6.994 5.181 -8.862 1.00 97.88 145 ASP A CA 1
ATOM 1149 C C . ASP A 1 145 ? 7.647 4.359 -9.978 1.00 97.88 145 ASP A C 1
ATOM 1151 O O . ASP A 1 145 ? 8.358 4.906 -10.833 1.00 97.88 145 ASP A O 1
ATOM 1155 N N . LEU A 1 146 ? 7.373 3.050 -10.022 1.00 97.31 146 LEU A N 1
ATOM 1156 C CA . LEU A 1 146 ? 7.878 2.158 -11.063 1.00 97.31 146 LEU A CA 1
ATOM 1157 C C . LEU A 1 146 ? 7.367 2.568 -12.449 1.00 97.31 146 LEU A C 1
ATOM 1159 O O . LEU A 1 146 ? 8.158 2.655 -13.396 1.00 97.31 146 LEU A O 1
ATOM 1163 N N . ILE A 1 147 ? 6.068 2.848 -12.576 1.00 96.88 147 ILE A N 1
ATOM 1164 C CA . ILE A 1 147 ? 5.449 3.332 -13.816 1.00 96.88 147 ILE A CA 1
ATOM 1165 C C . ILE A 1 147 ? 6.067 4.674 -14.216 1.00 96.88 147 ILE A C 1
ATOM 1167 O O . ILE A 1 147 ? 6.420 4.873 -15.382 1.00 96.88 147 ILE A O 1
ATOM 1171 N N . GLY A 1 148 ? 6.261 5.583 -13.260 1.00 96.62 148 GLY A N 1
ATOM 1172 C CA . GLY A 1 148 ? 6.906 6.873 -13.479 1.00 96.62 148 GLY A CA 1
ATOM 1173 C C . GLY A 1 148 ? 8.329 6.732 -14.025 1.00 96.62 148 GLY A C 1
ATOM 1174 O O . GLY A 1 148 ? 8.687 7.398 -15.001 1.00 96.62 148 GLY A O 1
ATOM 1175 N N . CYS A 1 149 ? 9.129 5.832 -13.447 1.00 93.69 149 CYS A N 1
ATOM 1176 C CA . CYS A 1 149 ? 10.471 5.501 -13.928 1.00 93.69 149 CYS A CA 1
ATOM 1177 C C . CYS A 1 149 ? 10.450 4.965 -15.364 1.00 93.69 149 CYS A C 1
ATOM 1179 O O . CYS A 1 149 ? 11.175 5.482 -16.216 1.00 93.69 149 CYS A O 1
ATOM 1181 N N . HIS A 1 150 ? 9.582 3.994 -15.659 1.00 90.88 150 HIS A N 1
ATOM 1182 C CA . HIS A 1 150 ? 9.452 3.433 -17.006 1.00 90.88 150 HIS A CA 1
ATOM 1183 C C . HIS A 1 150 ? 9.021 4.487 -18.024 1.00 90.88 150 HIS A C 1
ATOM 1185 O O . HIS A 1 150 ? 9.602 4.589 -19.102 1.00 90.88 150 HIS A O 1
ATOM 1191 N N . ARG A 1 151 ? 8.046 5.331 -17.676 1.00 91.81 151 ARG A N 1
ATOM 1192 C CA . ARG A 1 151 ? 7.575 6.407 -18.551 1.00 91.81 151 ARG A CA 1
ATOM 1193 C C . ARG A 1 151 ? 8.689 7.393 -18.887 1.00 91.81 151 ARG A C 1
ATOM 1195 O O . ARG A 1 151 ? 8.806 7.798 -20.043 1.00 91.81 151 ARG A O 1
ATOM 1202 N N . ARG A 1 152 ? 9.511 7.769 -17.900 1.00 90.69 152 ARG A N 1
ATOM 1203 C CA . ARG A 1 152 ? 10.683 8.631 -18.115 1.00 90.69 152 ARG A CA 1
ATOM 1204 C C . ARG A 1 152 ? 11.709 7.960 -19.023 1.00 90.69 152 ARG A C 1
ATOM 1206 O O . ARG A 1 152 ? 12.164 8.603 -19.963 1.00 90.69 152 ARG A O 1
ATOM 1213 N N . ALA A 1 153 ? 12.014 6.684 -18.788 1.00 85.94 153 ALA A N 1
ATOM 1214 C CA . ALA A 1 153 ? 12.940 5.921 -19.621 1.00 85.94 153 ALA A CA 1
ATOM 1215 C C . ALA A 1 153 ? 12.466 5.860 -21.083 1.00 85.94 153 ALA A C 1
ATOM 1217 O O . ALA A 1 153 ? 13.208 6.249 -21.977 1.00 85.94 153 ALA A O 1
ATOM 1218 N N . LEU A 1 154 ? 11.200 5.503 -21.327 1.00 84.19 154 LEU A N 1
ATOM 1219 C CA . LEU A 1 154 ? 10.612 5.444 -22.674 1.00 84.19 154 LEU A CA 1
ATOM 1220 C C . LEU A 1 154 ? 10.489 6.817 -23.349 1.00 84.19 154 LEU A C 1
ATOM 1222 O O . LEU A 1 154 ? 10.471 6.917 -24.572 1.00 84.19 154 LEU A O 1
ATOM 1226 N N . SER A 1 155 ? 10.407 7.888 -22.560 1.00 85.94 155 SER A N 1
ATOM 1227 C CA . SER A 1 155 ? 10.400 9.262 -23.075 1.00 85.94 155 SER A CA 1
ATOM 1228 C C . SER A 1 155 ? 11.805 9.801 -23.357 1.00 85.94 155 SER A C 1
ATOM 1230 O O . SER A 1 155 ? 11.925 10.929 -23.839 1.00 85.94 155 SER A O 1
ATOM 1232 N N . SER A 1 156 ? 12.857 9.031 -23.057 1.00 82.38 156 SER A N 1
ATOM 1233 C CA . SER A 1 156 ? 14.240 9.427 -23.307 1.00 82.38 156 SER A CA 1
ATOM 1234 C C . SER A 1 156 ? 14.464 9.704 -24.800 1.00 82.38 156 SER A C 1
ATOM 1236 O O . SER A 1 156 ? 14.006 8.921 -25.640 1.00 82.38 156 SER A O 1
ATOM 1238 N N . PRO A 1 157 ? 15.203 10.774 -25.158 1.00 80.19 157 PRO A N 1
ATOM 1239 C CA . PRO A 1 157 ? 15.518 11.099 -26.547 1.00 80.19 157 PRO A CA 1
ATOM 1240 C C . PRO A 1 157 ? 16.129 9.933 -27.326 1.00 80.19 157 PRO A C 1
ATOM 1242 O O . PRO A 1 157 ? 15.894 9.826 -28.523 1.00 80.19 157 PRO A O 1
ATOM 1245 N N . ILE A 1 158 ? 16.854 9.044 -26.642 1.00 80.44 158 ILE A N 1
ATOM 1246 C CA . ILE A 1 158 ? 17.554 7.897 -27.230 1.00 80.44 158 ILE A CA 1
ATOM 1247 C C . ILE A 1 158 ? 16.621 6.934 -27.980 1.00 80.44 158 ILE A C 1
ATOM 1249 O O . ILE A 1 158 ? 17.031 6.364 -28.981 1.00 80.44 158 ILE A O 1
ATOM 1253 N N . HIS A 1 159 ? 15.357 6.816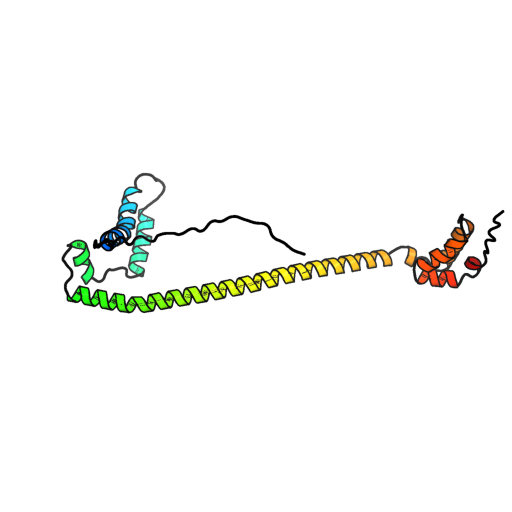 -27.555 1.00 78.56 159 HIS A N 1
ATOM 1254 C CA . HIS A 1 159 ? 14.336 5.982 -28.208 1.00 78.56 159 HIS A CA 1
ATOM 1255 C C . HIS A 1 159 ? 13.633 6.680 -29.378 1.00 78.56 159 HIS A C 1
ATOM 1257 O O . HIS A 1 159 ? 12.763 6.105 -30.024 1.00 78.56 159 HIS A O 1
ATOM 1263 N N . ARG A 1 160 ? 13.952 7.953 -29.625 1.00 83.06 160 ARG A N 1
ATOM 1264 C CA . ARG A 1 160 ? 13.417 8.736 -30.748 1.00 83.06 160 ARG A CA 1
ATOM 1265 C C . ARG A 1 160 ? 14.455 8.962 -31.839 1.00 83.06 160 ARG A C 1
ATOM 1267 O O . ARG A 1 160 ? 14.142 9.609 -32.836 1.00 83.06 160 ARG A O 1
ATOM 1274 N N . VAL A 1 161 ? 15.684 8.488 -31.639 1.00 87.44 161 VAL A N 1
ATOM 1275 C CA . VAL A 1 161 ? 16.760 8.636 -32.615 1.00 87.44 161 VAL A CA 1
ATOM 1276 C C . VAL A 1 161 ? 16.532 7.621 -33.737 1.00 87.44 161 VAL A C 1
ATOM 1278 O O . VAL A 1 161 ? 16.439 6.429 -33.454 1.00 87.44 161 VAL A O 1
ATOM 1281 N N . PRO A 1 162 ? 16.441 8.052 -35.007 1.00 91.56 162 PRO A N 1
ATOM 1282 C CA . PRO A 1 162 ? 16.360 7.127 -36.130 1.00 91.56 162 PRO A CA 1
ATOM 1283 C C . PRO A 1 162 ? 17.560 6.179 -36.166 1.00 91.56 162 PRO A C 1
ATOM 1285 O O . PRO A 1 162 ? 18.680 6.571 -35.830 1.00 91.56 162 PRO A O 1
ATOM 1288 N N . VAL A 1 163 ? 17.334 4.956 -36.645 1.00 91.62 163 VAL A N 1
ATOM 1289 C CA . VAL A 1 163 ? 18.361 3.906 -36.715 1.00 91.62 163 VAL A CA 1
ATOM 1290 C C . VAL A 1 163 ? 19.624 4.380 -37.440 1.00 91.62 163 VAL A C 1
ATOM 1292 O O . VAL A 1 163 ? 20.721 4.137 -36.950 1.00 91.62 163 VAL A O 1
ATOM 1295 N N . ASP A 1 164 ? 19.499 5.122 -38.540 1.00 93.75 164 ASP A N 1
ATOM 1296 C CA . ASP A 1 164 ? 20.656 5.601 -39.312 1.00 93.75 164 ASP A CA 1
ATOM 1297 C C . ASP A 1 164 ? 21.548 6.551 -38.494 1.00 93.75 164 ASP A C 1
ATOM 1299 O O . ASP A 1 164 ? 22.775 6.475 -38.537 1.00 93.75 164 ASP A O 1
ATOM 1303 N N . ILE A 1 165 ? 20.934 7.414 -37.678 1.00 93.94 165 ILE A N 1
ATOM 1304 C CA . ILE A 1 165 ? 21.659 8.331 -36.790 1.00 93.94 165 ILE A CA 1
ATOM 1305 C C . ILE A 1 165 ? 22.330 7.550 -35.654 1.00 93.94 165 ILE A C 1
ATOM 1307 O O . ILE A 1 165 ? 23.462 7.848 -35.283 1.00 93.94 165 ILE A O 1
ATOM 1311 N N . MET A 1 166 ? 21.664 6.518 -35.129 1.00 92.06 166 MET A N 1
ATOM 1312 C CA . MET A 1 166 ? 22.242 5.610 -34.134 1.00 92.06 166 MET A CA 1
ATOM 1313 C C . MET A 1 166 ? 23.466 4.859 -34.673 1.00 92.06 166 MET A C 1
ATOM 1315 O O . MET A 1 166 ? 24.473 4.753 -33.973 1.00 92.06 166 MET A O 1
ATOM 1319 N N . GLN A 1 167 ? 23.405 4.378 -35.917 1.00 92.94 167 GLN A N 1
ATOM 1320 C CA . GLN A 1 167 ? 24.533 3.729 -36.588 1.00 92.94 167 GLN A CA 1
ATOM 1321 C C . GLN A 1 167 ? 25.720 4.687 -36.739 1.00 92.94 167 GLN A C 1
ATOM 1323 O O . GLN A 1 167 ? 26.850 4.317 -36.423 1.00 92.94 167 GLN A O 1
ATOM 1328 N N . GLU A 1 168 ? 25.473 5.934 -37.144 1.00 94.06 168 GLU A N 1
ATOM 1329 C CA . GLU A 1 168 ? 26.528 6.946 -37.264 1.00 94.06 168 GLU A CA 1
ATOM 1330 C C . GLU A 1 168 ? 27.174 7.258 -35.906 1.00 94.06 168 GLU A C 1
ATOM 1332 O O . GLU A 1 168 ? 28.399 7.290 -35.784 1.00 94.06 168 GLU A O 1
ATOM 1337 N N . ILE A 1 169 ? 26.369 7.398 -34.845 1.00 91.31 169 ILE A N 1
ATOM 1338 C CA . ILE A 1 169 ? 26.877 7.561 -33.475 1.00 91.31 169 ILE A CA 1
ATOM 1339 C C . ILE A 1 169 ? 27.766 6.372 -33.092 1.00 91.31 169 ILE A C 1
ATOM 1341 O O . ILE A 1 169 ? 28.857 6.569 -32.558 1.00 91.31 169 ILE A O 1
ATOM 1345 N N . PHE A 1 170 ? 27.339 5.142 -33.382 1.00 91.75 170 PHE A N 1
ATOM 1346 C CA . PHE A 1 170 ? 28.114 3.941 -33.069 1.00 91.75 170 PHE A CA 1
ATOM 1347 C C . PHE A 1 170 ? 29.457 3.920 -33.800 1.00 91.75 170 PHE A C 1
ATOM 1349 O O . PHE A 1 170 ? 30.478 3.588 -33.194 1.00 91.75 170 PHE A O 1
ATOM 1356 N N . LEU A 1 171 ? 29.481 4.321 -35.073 1.00 89.44 171 LEU A N 1
ATOM 1357 C CA . LEU A 1 171 ? 30.718 4.462 -35.836 1.00 89.44 171 LEU A CA 1
ATOM 1358 C C . LEU A 1 171 ? 31.640 5.493 -35.189 1.00 89.44 171 LEU A C 1
ATOM 1360 O O . LEU A 1 171 ? 32.780 5.156 -34.865 1.00 89.44 171 LEU A O 1
ATOM 1364 N N . LEU A 1 172 ? 31.143 6.705 -34.935 1.00 89.00 172 LEU A N 1
ATOM 1365 C CA . LEU A 1 172 ? 31.916 7.792 -34.334 1.00 89.00 172 LEU A CA 1
ATOM 1366 C C . LEU A 1 172 ? 32.511 7.397 -32.981 1.00 89.00 172 LEU A C 1
ATOM 1368 O O . LEU A 1 172 ? 33.687 7.662 -32.729 1.00 89.00 172 LEU A O 1
ATOM 1372 N N . VAL A 1 173 ? 31.741 6.727 -32.122 1.00 86.81 173 VAL A N 1
ATOM 1373 C CA . VAL A 1 173 ? 32.249 6.250 -30.830 1.00 86.81 173 VAL A CA 1
ATOM 1374 C C . VAL A 1 173 ? 33.286 5.146 -31.034 1.00 86.81 173 VAL A C 1
ATOM 1376 O O . VAL A 1 173 ? 34.351 5.201 -30.428 1.00 86.81 173 VAL A O 1
ATOM 1379 N N . SER A 1 174 ? 33.053 4.200 -31.947 1.00 82.75 174 SER A N 1
ATOM 1380 C CA . SER A 1 174 ? 34.017 3.130 -32.244 1.00 82.75 174 SER A CA 1
ATOM 1381 C C . SER A 1 174 ? 35.337 3.627 -32.848 1.00 82.75 174 SER A C 1
ATOM 1383 O O . SER A 1 174 ? 36.338 2.918 -32.802 1.00 82.75 174 SER A O 1
ATOM 1385 N N . PHE A 1 175 ? 35.367 4.800 -33.484 1.00 78.69 175 PHE A N 1
ATOM 1386 C CA . PHE A 1 175 ? 36.604 5.377 -34.022 1.00 78.69 175 PHE A CA 1
ATOM 1387 C C . PHE A 1 175 ? 37.382 6.180 -32.980 1.00 78.69 175 PHE A C 1
ATOM 1389 O O . PHE A 1 175 ? 38.603 6.248 -33.076 1.00 78.69 175 PHE A O 1
ATOM 1396 N N . ASN A 1 176 ? 36.687 6.756 -31.997 1.00 72.75 176 ASN A N 1
ATOM 1397 C CA . ASN A 1 176 ? 37.280 7.632 -30.986 1.00 72.75 176 ASN A CA 1
ATOM 1398 C C . ASN A 1 176 ? 37.493 6.950 -29.622 1.00 72.75 176 ASN A C 1
ATOM 1400 O O . ASN A 1 176 ? 38.104 7.546 -28.736 1.00 72.75 176 ASN A O 1
ATOM 1404 N N . ALA A 1 177 ? 36.986 5.730 -29.424 1.00 68.88 177 ALA A N 1
ATOM 1405 C CA . ALA A 1 177 ? 37.213 4.968 -28.203 1.00 68.88 177 ALA A CA 1
ATOM 1406 C C . ALA A 1 177 ? 38.694 4.575 -28.082 1.00 68.88 177 ALA A C 1
ATOM 1408 O O . ALA A 1 177 ? 39.288 4.055 -29.023 1.00 68.88 177 ALA A O 1
ATOM 1409 N N . VAL A 1 178 ? 39.283 4.823 -26.908 1.00 64.50 178 VAL A N 1
ATOM 1410 C CA . VAL A 1 178 ? 40.668 4.429 -26.582 1.00 64.50 178 VAL A CA 1
ATOM 1411 C C . VAL A 1 178 ? 40.807 2.901 -26.553 1.00 64.50 178 VAL A C 1
ATOM 1413 O O . VAL A 1 178 ? 41.855 2.377 -26.917 1.00 64.50 178 VAL A O 1
ATOM 1416 N N . ASP A 1 179 ? 39.725 2.203 -26.199 1.00 64.75 179 ASP A N 1
ATOM 1417 C CA . ASP A 1 179 ? 39.581 0.752 -26.295 1.00 64.75 179 ASP A CA 1
ATOM 1418 C C . ASP A 1 179 ? 38.309 0.431 -27.097 1.00 64.75 179 ASP A C 1
ATOM 1420 O O . ASP A 1 179 ? 37.177 0.556 -26.625 1.00 64.75 179 ASP A O 1
ATOM 1424 N N . ILE A 1 180 ? 38.495 0.137 -28.381 1.00 59.44 180 ILE A N 1
ATOM 1425 C CA . ILE A 1 180 ? 37.403 -0.014 -29.351 1.00 59.44 180 ILE A CA 1
ATOM 1426 C C . ILE A 1 180 ? 36.739 -1.388 -29.214 1.00 59.44 180 ILE A C 1
ATOM 1428 O O . ILE A 1 180 ? 35.561 -1.541 -29.553 1.00 59.44 180 ILE A O 1
ATOM 1432 N N . THR A 1 181 ? 37.478 -2.365 -28.681 1.00 62.75 181 THR A N 1
ATOM 1433 C CA . THR A 1 181 ? 37.007 -3.727 -28.426 1.00 62.75 181 THR A CA 1
ATOM 1434 C C . THR A 1 181 ? 35.773 -3.741 -27.536 1.00 62.75 181 THR A C 1
ATOM 1436 O O . THR A 1 181 ? 34.887 -4.568 -27.743 1.00 62.75 181 THR A O 1
ATOM 1439 N N . ASP A 1 182 ? 35.649 -2.773 -26.630 1.00 74.31 182 ASP A N 1
ATOM 1440 C CA . ASP A 1 182 ? 34.562 -2.732 -25.661 1.00 74.31 182 ASP A CA 1
ATOM 1441 C C . ASP A 1 182 ? 33.271 -2.129 -26.209 1.00 74.31 182 ASP A C 1
ATOM 1443 O O . ASP A 1 182 ? 32.188 -2.515 -25.772 1.00 74.31 182 ASP A O 1
ATOM 1447 N N . PHE A 1 183 ? 33.323 -1.211 -27.181 1.00 85.56 183 PHE A N 1
ATOM 1448 C CA . PHE A 1 183 ? 32.115 -0.467 -27.552 1.00 85.56 183 PHE A CA 1
ATOM 1449 C C . PHE A 1 183 ? 31.027 -1.360 -28.159 1.00 85.56 183 PHE A C 1
ATOM 1451 O O . PHE A 1 183 ? 29.858 -1.226 -27.800 1.00 85.56 183 PHE A O 1
ATOM 1458 N N . ALA A 1 184 ? 31.387 -2.305 -29.034 1.00 85.81 184 ALA A N 1
ATOM 1459 C CA . ALA A 1 184 ? 30.419 -3.253 -29.595 1.00 85.81 184 ALA A CA 1
ATOM 1460 C C . ALA A 1 184 ? 29.738 -4.085 -28.486 1.00 85.81 184 ALA A C 1
ATOM 1462 O O . ALA A 1 184 ? 28.521 -4.312 -28.507 1.00 85.81 184 ALA A O 1
ATOM 1463 N N . TRP A 1 185 ? 30.501 -4.476 -27.463 1.00 87.31 185 TRP A N 1
ATOM 1464 C CA . TRP A 1 185 ? 29.982 -5.183 -26.293 1.00 87.31 185 TRP A CA 1
ATOM 1465 C C . TRP A 1 185 ? 29.095 -4.294 -25.417 1.00 87.31 185 TRP A C 1
ATOM 1467 O O . TRP A 1 185 ? 27.993 -4.705 -25.052 1.00 87.31 185 TRP A O 1
ATOM 1477 N N . ILE A 1 186 ? 29.508 -3.056 -25.153 1.00 88.62 186 ILE A N 1
ATOM 1478 C CA . ILE A 1 186 ? 28.725 -2.067 -24.402 1.00 88.62 186 ILE A CA 1
ATOM 1479 C C . ILE A 1 186 ? 27.394 -1.790 -25.113 1.00 88.62 186 ILE A C 1
ATOM 1481 O O . ILE A 1 186 ? 26.327 -1.832 -24.491 1.00 88.62 186 ILE A O 1
ATOM 1485 N N . ALA A 1 187 ? 27.425 -1.583 -26.431 1.00 88.81 187 ALA A N 1
ATOM 1486 C CA . ALA A 1 187 ? 26.233 -1.306 -27.222 1.00 88.81 187 ALA A CA 1
ATOM 1487 C C . ALA A 1 187 ? 25.232 -2.471 -27.165 1.00 88.81 187 ALA A C 1
ATOM 1489 O O . ALA A 1 187 ? 24.038 -2.262 -26.949 1.00 88.81 187 ALA A O 1
ATOM 1490 N N . THR A 1 188 ? 25.713 -3.718 -27.253 1.00 90.81 188 THR A N 1
ATOM 1491 C CA . THR A 1 188 ? 24.846 -4.906 -27.137 1.00 90.81 188 THR A CA 1
ATOM 1492 C C . THR A 1 188 ? 24.256 -5.121 -25.740 1.00 90.81 188 THR A C 1
ATOM 1494 O O . THR A 1 188 ? 23.215 -5.777 -25.614 1.00 90.81 188 THR A O 1
ATOM 1497 N N . HIS A 1 189 ? 24.857 -4.550 -24.695 1.00 88.19 189 HIS A N 1
ATOM 1498 C CA . HIS A 1 189 ? 24.371 -4.651 -23.314 1.00 88.19 189 HIS A CA 1
ATOM 1499 C C . HIS A 1 189 ? 23.475 -3.480 -22.885 1.00 88.19 189 HIS A C 1
ATOM 1501 O O . HIS A 1 189 ? 22.855 -3.562 -21.829 1.00 88.19 189 HIS A O 1
ATOM 1507 N N . THR A 1 190 ? 23.349 -2.430 -23.705 1.00 88.00 190 THR A N 1
ATOM 1508 C CA . THR A 1 190 ? 22.594 -1.217 -23.348 1.00 88.00 190 THR A CA 1
ATOM 1509 C C . THR A 1 190 ? 21.077 -1.431 -23.407 1.00 88.00 190 THR A C 1
ATOM 1511 O O . THR A 1 190 ? 20.383 -1.270 -22.407 1.00 88.00 190 THR A O 1
ATOM 1514 N N . CYS A 1 191 ? 20.537 -1.815 -24.567 1.00 86.56 191 CYS A N 1
ATOM 1515 C CA . CYS A 1 191 ? 19.124 -2.170 -24.731 1.00 86.56 191 CYS A CA 1
ATOM 1516 C C . CYS A 1 191 ? 18.933 -3.100 -25.941 1.00 86.56 191 CYS A C 1
ATOM 1518 O O . CYS A 1 191 ? 19.879 -3.372 -26.684 1.00 86.56 191 CYS A O 1
ATOM 1520 N N . THR A 1 192 ? 17.716 -3.613 -26.140 1.00 88.31 192 THR A N 1
ATOM 1521 C CA . THR A 1 192 ? 17.396 -4.517 -27.260 1.00 88.31 192 THR A CA 1
ATOM 1522 C C . THR A 1 192 ? 17.607 -3.852 -28.618 1.00 88.31 192 THR A C 1
ATOM 1524 O O . THR A 1 192 ? 18.228 -4.442 -29.492 1.00 88.31 192 THR A O 1
ATOM 1527 N N . GLU A 1 193 ? 17.186 -2.598 -28.767 1.00 90.00 193 GLU A N 1
ATOM 1528 C CA . GLU A 1 193 ? 17.326 -1.838 -30.012 1.00 90.00 193 GLU A CA 1
ATOM 1529 C C . GLU A 1 193 ? 18.800 -1.596 -30.377 1.00 90.00 193 GLU A C 1
ATOM 1531 O O . GLU A 1 193 ? 19.230 -1.899 -31.487 1.00 90.00 193 GLU A O 1
ATOM 1536 N N . TRP A 1 194 ? 19.617 -1.153 -29.416 1.00 92.50 194 TRP A N 1
ATOM 1537 C CA . TRP A 1 194 ? 21.058 -0.961 -29.614 1.00 92.50 194 TRP A CA 1
ATOM 1538 C C . TRP A 1 194 ? 21.770 -2.266 -29.964 1.00 92.50 194 TRP A C 1
ATOM 1540 O O . TRP A 1 194 ? 22.657 -2.288 -30.816 1.00 92.50 194 TRP A O 1
ATOM 1550 N N . ARG A 1 195 ? 21.357 -3.372 -29.340 1.00 94.25 195 ARG A N 1
ATOM 1551 C CA . ARG A 1 195 ? 21.868 -4.708 -29.646 1.00 94.25 195 ARG A CA 1
ATOM 1552 C C . ARG A 1 195 ? 21.552 -5.127 -31.073 1.00 94.25 195 ARG A C 1
ATOM 1554 O O . ARG A 1 195 ? 22.430 -5.675 -31.738 1.00 94.25 195 ARG A O 1
ATOM 1561 N N . ASP A 1 196 ? 20.333 -4.887 -31.534 1.00 94.31 196 ASP A N 1
ATOM 1562 C CA . ASP A 1 196 ? 19.920 -5.250 -32.887 1.00 94.31 196 ASP A CA 1
ATOM 1563 C C . ASP A 1 196 ? 20.646 -4.403 -33.935 1.00 94.31 196 ASP A C 1
ATOM 1565 O O . ASP A 1 196 ? 21.093 -4.945 -34.947 1.00 94.31 196 ASP A O 1
ATOM 1569 N N . ILE A 1 197 ? 20.851 -3.110 -33.663 1.00 93.88 197 ILE A N 1
ATOM 1570 C CA . ILE A 1 197 ? 21.656 -2.219 -34.508 1.00 93.88 197 ILE A CA 1
ATOM 1571 C C . ILE A 1 197 ? 23.116 -2.685 -34.541 1.00 93.88 197 ILE A C 1
ATOM 1573 O O . ILE A 1 197 ? 23.669 -2.899 -35.617 1.00 93.88 197 ILE A O 1
ATOM 1577 N N . ALA A 1 198 ? 23.736 -2.926 -33.381 1.00 93.00 198 ALA A N 1
ATOM 1578 C CA . ALA A 1 198 ? 25.134 -3.347 -33.301 1.00 93.00 198 ALA A CA 1
ATOM 1579 C C . ALA A 1 198 ? 25.388 -4.681 -34.025 1.00 93.00 198 ALA A C 1
ATOM 1581 O O . ALA A 1 198 ? 26.418 -4.848 -34.677 1.00 93.00 198 ALA A O 1
ATOM 1582 N N . LYS A 1 199 ? 24.442 -5.629 -33.963 1.00 92.19 199 LYS A N 1
ATOM 1583 C CA . LYS A 1 199 ? 24.513 -6.898 -34.712 1.00 92.19 199 LYS A CA 1
ATOM 1584 C C . LYS A 1 199 ? 24.435 -6.708 -36.227 1.00 92.19 199 LYS A C 1
ATOM 1586 O O . LYS A 1 199 ? 25.058 -7.467 -36.961 1.00 92.19 199 LYS A O 1
ATOM 1591 N N . GLN A 1 200 ? 23.683 -5.712 -36.692 1.00 94.00 200 GLN A N 1
ATOM 1592 C CA . GLN A 1 200 ? 23.548 -5.377 -38.115 1.00 94.00 200 GLN A CA 1
ATOM 1593 C C . GLN A 1 200 ? 24.739 -4.584 -38.667 1.00 94.00 200 GLN A C 1
ATOM 1595 O O . GLN A 1 200 ? 24.797 -4.333 -39.868 1.00 94.00 200 GLN A O 1
ATOM 1600 N N . MET A 1 201 ? 25.706 -4.218 -37.821 1.00 92.19 201 MET A N 1
ATOM 1601 C CA . MET A 1 201 ? 26.887 -3.448 -38.200 1.00 92.19 201 MET A CA 1
ATOM 1602 C C . MET A 1 201 ? 28.174 -4.284 -38.073 1.00 92.19 201 MET A C 1
ATOM 1604 O O . MET A 1 201 ? 28.909 -4.131 -37.094 1.00 92.19 201 MET A O 1
ATOM 1608 N N . PRO A 1 202 ? 28.523 -5.127 -39.071 1.00 89.62 202 PRO A N 1
ATOM 1609 C CA . PRO A 1 202 ? 29.735 -5.956 -39.045 1.00 89.62 202 PRO A CA 1
ATOM 1610 C C . PRO A 1 202 ? 31.028 -5.176 -38.784 1.00 89.62 202 PRO A C 1
ATOM 1612 O O . PRO A 1 202 ? 31.960 -5.694 -38.173 1.00 89.62 202 PRO A O 1
ATOM 1615 N N . ILE A 1 203 ? 31.079 -3.912 -39.213 1.00 87.62 203 ILE A N 1
ATOM 1616 C CA . ILE A 1 203 ? 32.231 -3.023 -39.033 1.00 87.62 203 ILE A CA 1
ATOM 1617 C C . ILE A 1 203 ? 32.598 -2.798 -37.558 1.00 87.62 203 ILE A C 1
ATOM 1619 O O . ILE A 1 203 ? 33.779 -2.656 -37.252 1.00 87.62 203 ILE A O 1
ATOM 1623 N N . LEU A 1 204 ? 31.624 -2.852 -36.639 1.00 86.75 204 LEU A N 1
ATOM 1624 C CA . LEU A 1 204 ? 31.878 -2.748 -35.196 1.00 86.75 204 LEU A CA 1
ATOM 1625 C C . LEU A 1 204 ? 32.629 -3.968 -34.644 1.00 86.75 204 LEU A C 1
ATOM 1627 O O . LEU A 1 204 ? 33.356 -3.848 -33.667 1.00 86.75 204 LEU A O 1
ATOM 1631 N N . TRP A 1 205 ? 32.484 -5.125 -35.292 1.00 87.44 205 TRP A N 1
ATOM 1632 C CA . TRP A 1 205 ? 33.070 -6.406 -34.878 1.00 87.44 205 TRP A CA 1
ATOM 1633 C C . TRP A 1 205 ? 34.349 -6.760 -35.643 1.00 87.44 205 TRP A C 1
ATOM 1635 O O . TRP A 1 205 ? 35.005 -7.749 -35.338 1.00 87.44 205 TRP A O 1
ATOM 1645 N N . SER A 1 206 ? 34.695 -5.976 -36.666 1.00 82.38 206 SER A N 1
ATOM 1646 C CA . SER A 1 206 ? 35.799 -6.284 -37.585 1.00 82.38 206 SER A CA 1
ATOM 1647 C C . SER A 1 206 ? 37.168 -5.802 -37.085 1.00 82.38 206 SER A C 1
ATOM 1649 O O . SER A 1 206 ? 38.183 -6.076 -37.722 1.00 82.38 206 SER A O 1
ATOM 1651 N N . LYS A 1 207 ? 37.224 -5.072 -35.963 1.00 69.44 207 LYS A N 1
ATOM 1652 C CA . LYS A 1 207 ? 38.478 -4.574 -35.380 1.00 69.44 207 LYS A CA 1
ATOM 1653 C C . LYS A 1 207 ? 39.065 -5.615 -34.427 1.00 69.44 207 LYS A C 1
ATOM 1655 O O . LYS A 1 207 ? 38.597 -5.785 -33.308 1.00 69.44 207 LYS A O 1
ATOM 1660 N N . ILE A 1 208 ? 40.102 -6.308 -34.892 1.00 64.69 208 ILE A N 1
ATOM 1661 C CA . ILE A 1 208 ? 40.879 -7.256 -34.091 1.00 64.69 208 ILE A CA 1
ATOM 1662 C C . ILE A 1 208 ? 42.056 -6.497 -33.475 1.00 64.69 208 ILE A C 1
ATOM 1664 O O . ILE A 1 208 ? 42.959 -6.064 -34.193 1.00 64.69 208 ILE A O 1
ATOM 1668 N N . HIS A 1 209 ? 42.058 -6.346 -32.152 1.00 64.25 209 HIS A N 1
ATOM 1669 C CA . HIS A 1 209 ? 43.220 -5.860 -31.416 1.00 64.25 209 HIS A CA 1
ATOM 1670 C C . HIS A 1 209 ? 44.163 -7.036 -31.160 1.00 64.25 209 HIS A C 1
ATOM 1672 O O . HIS A 1 209 ? 43.858 -7.941 -30.387 1.00 64.25 209 HIS A O 1
ATOM 1678 N N . ILE A 1 210 ? 45.305 -7.051 -31.846 1.00 64.44 210 ILE A N 1
ATOM 1679 C CA . ILE A 1 210 ? 46.386 -7.985 -31.532 1.00 64.44 210 ILE A CA 1
ATOM 1680 C C . ILE A 1 210 ? 47.158 -7.357 -30.377 1.00 64.44 210 ILE A C 1
ATOM 1682 O O . ILE A 1 210 ? 47.898 -6.395 -30.587 1.00 64.44 210 ILE A O 1
ATOM 1686 N N . ASN A 1 211 ? 46.958 -7.874 -29.164 1.00 65.31 211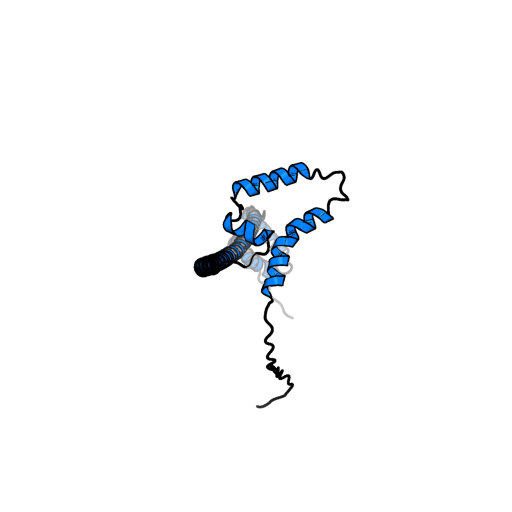 ASN A N 1
ATOM 1687 C CA . ASN A 1 211 ? 47.777 -7.480 -28.029 1.00 65.31 211 ASN A CA 1
ATOM 1688 C C . ASN A 1 211 ? 49.191 -8.030 -28.255 1.00 65.31 211 ASN A C 1
ATOM 1690 O O . ASN A 1 211 ? 49.424 -9.234 -28.141 1.00 65.31 211 ASN A O 1
ATOM 1694 N N . MET A 1 212 ? 50.114 -7.168 -28.679 1.00 64.25 212 MET A N 1
ATOM 1695 C CA . MET A 1 212 ? 51.532 -7.509 -28.726 1.00 64.25 212 MET A CA 1
ATOM 1696 C C . MET A 1 212 ? 52.110 -7.262 -27.336 1.00 64.25 212 MET A C 1
ATOM 1698 O O . MET A 1 212 ? 52.673 -6.202 -27.077 1.00 64.25 212 MET A O 1
ATOM 1702 N N . ASP A 1 213 ? 51.935 -8.238 -26.446 1.00 61.25 213 ASP A N 1
ATOM 1703 C CA . ASP A 1 213 ? 52.693 -8.302 -25.200 1.00 61.25 213 ASP A CA 1
ATOM 1704 C C . ASP A 1 213 ? 54.167 -8.570 -25.566 1.00 61.25 213 ASP A C 1
ATOM 1706 O O . ASP A 1 213 ? 54.511 -9.665 -26.022 1.00 61.25 213 ASP A O 1
ATOM 1710 N N . ILE A 1 214 ? 55.017 -7.544 -25.439 1.00 49.03 214 ILE A N 1
ATOM 1711 C CA . ILE A 1 214 ? 56.487 -7.625 -25.530 1.00 49.03 214 ILE A CA 1
ATOM 1712 C C . ILE A 1 214 ? 57.061 -7.546 -24.119 1.00 49.03 214 ILE A C 1
ATOM 1714 O O . ILE A 1 214 ? 56.662 -6.612 -23.386 1.00 49.03 214 ILE A O 1
#